Protein AF-A0AAD5Y3J0-F1 (afdb_monomer)

Secondary structure (DSSP, 8-state):
-HHHHHHHHHHHHHHHHHHHHHHHHHHHHHHHHHHHHHHHHHHHHHHHHHHHHHHHS-----S-EEEEETTEEEEEE-SSEETHHHHHHHHHHHPPSS-EEEEEEETTEEEEEEEETTEEEEEEEEGGG-HHHHHHHHHHHHHHHHHHHTTHHHHPPTTTTGGGHHHHHHHHHHHHHS-HHHHHHTTTTTGGGGGG-EEEEGGGTS-TT------EE-S--TTSHHHHHHHHHHHHHHHHHHHHHHHHHHHHHHHHHHHHHHHHHHH-SS-SS---

Radius of gyration: 36.95 Å; Cα contacts (8 Å, |Δi|>4): 280; chains: 1; bounding box: 72×42×153 Å

Organism: NCBI:txid447962

Foldseek 3Di:
DPPVVVVVVVVVVVVVVVVVVVVVVVVVVVVVVVVVVVVVVVVVVVVVVVVVVVVVLQLALQAKKFKAQQLFTQAIAHFWDKPVNVLVSLVSPPDDPDWAWAWADDDQKIWTWTDDPRMIIIGIGGPVNDQLLVVLLSVVLVVVCCVVQNCVNVVAARNNNHVCNVVVVVSSCVSRPDPCPVSCVVSVPCSVCSVVHYYYYCCVSPPPPDDRPMDTDPDDDRPDPVVVVVVVSVVVVVVVVVVVVVVVVVVVVVVVVVVVVVCCVVVPHDDPDDDD

pLDDT: mean 74.55, std 15.49, range [38.59, 95.31]

Nearest PDB structures (foldseek):
  4b93-assembly1_A  TM=8.727E-01  e=5.908E-17  Mus musculus
  4afi-assembly1_B  TM=9.542E-01  e=4.284E-13  Homo sapiens
  2vx8-assembly1_B  TM=9.527E-01  e=2.000E-12  Homo sapiens
  2vx8-assembly5_D  TM=9.572E-01  e=3.837E-12  Homo sapiens
  2vx8-assembly4_C  TM=9.729E-01  e=1.343E-10  Homo sapiens

Sequence (276 aa):
MCSFRKLKDHILKTNLTRLLEKKNICLEKLKVEEENEKLLEKFNKISKSTEHLDSKLQNELKEKLKVARGPVILTEFATNTGNFTTITQHILEKIPEGDSKLTYVYDRHLFHYIQKNGIIYMCMVDDNFGR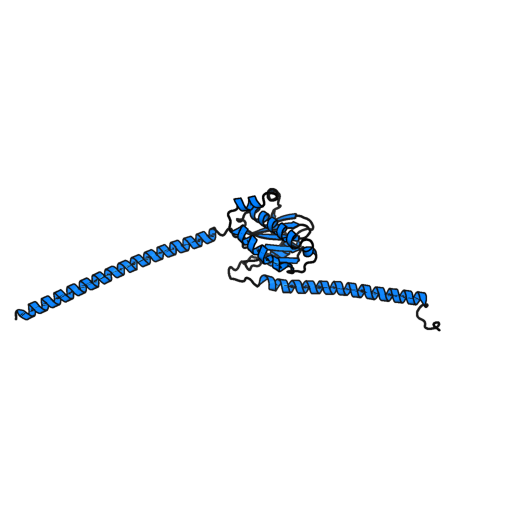RIAFAFLEDIKRRFETSYGDRAQDAIAYGLNEFSKTLSTQMEFFSSNAGADRIRQVQGEIEQVKDVMVQNIEKVLERGERIDILVDKTDTLNQASFAFKKRSTALRRQMWWKNQKIICLSFLAAILVIHLLISAACGFPLWSKCK

InterPro domains:
  IPR001388 Synaptobrevin-like [PR00219] (188-207)
  IPR001388 Synaptobrevin-like [PR00219] (208-227)
  IPR001388 Synaptobrevin-like [PR00219] (244-263)
  IPR001388 Synaptobrevin-like [PS00417] (201-220)
  IPR010908 Longin domain [PF13774] (89-165)
  IPR010908 Longin domain [PS50859] (66-168)
  IPR010908 Longin domain [SM01270] (87-167)
  IPR010908 Longin domain [cd14824] (67-175)
  IPR011012 Longin-like domain superfamily [SSF64356] (67-174)
  IPR042855 v-SNARE, coiled-coil homology domain [PF00957] (183-262)
  IPR042855 v-SNARE, coiled-coil homology domain [PS50892] (183-243)
  IPR051097 Synaptobrevin-like vesicular transport protein [PTHR21136] (67-264)

Solvent-accessible surface area (backbone atoms only — not comparable to full-atom values): 15670 Å² total; per-residue (Å²): 125,73,68,63,55,56,52,52,54,49,53,50,51,56,52,49,52,55,49,53,52,54,49,50,55,52,54,51,50,53,52,52,52,56,51,49,52,55,48,50,53,52,49,52,52,50,51,52,50,49,54,54,48,53,67,72,67,60,60,52,57,54,60,31,42,38,37,24,46,59,74,42,47,27,24,59,38,61,76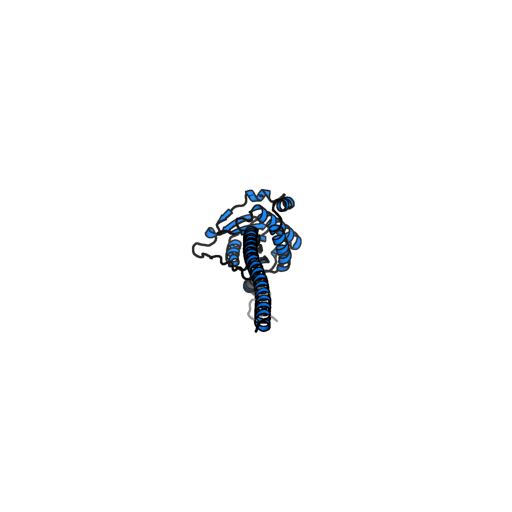,62,52,49,60,59,63,61,58,49,46,59,51,33,67,66,58,69,93,65,72,47,55,41,33,36,40,51,95,67,35,32,38,41,38,43,31,52,94,64,36,34,38,36,39,33,32,48,68,84,61,40,71,66,57,55,52,46,50,45,50,55,50,49,54,53,48,45,74,74,44,50,73,57,62,78,75,52,50,66,51,63,50,44,80,51,27,58,57,49,48,56,51,38,51,54,72,35,71,54,77,68,70,64,60,46,62,79,47,55,90,67,52,77,60,58,79,76,46,49,76,45,59,41,71,78,72,41,62,98,80,66,84,76,78,78,53,74,54,93,65,87,57,94,69,57,73,67,55,63,47,53,58,50,46,54,52,50,52,49,55,51,50,54,53,52,50,51,52,53,53,52,52,51,53,51,49,52,52,51,50,51,50,53,49,28,69,74,65,51,63,99,64,99,80,78,85,133

Mean predicted aligned error: 16.82 Å

Structure (mmCIF, N/CA/C/O backbone):
data_AF-A0AAD5Y3J0-F1
#
_entry.id   AF-A0AAD5Y3J0-F1
#
loop_
_atom_site.group_PDB
_atom_site.id
_atom_site.type_symbol
_atom_site.label_atom_id
_atom_site.label_alt_id
_atom_site.label_comp_id
_atom_site.label_asym_id
_atom_site.label_entity_id
_atom_site.label_seq_id
_atom_site.pdbx_PDB_ins_code
_atom_site.Cartn_x
_atom_site.Cartn_y
_atom_site.Cartn_z
_atom_site.occupancy
_atom_site.B_iso_or_equiv
_atom_site.auth_seq_id
_atom_site.auth_comp_id
_atom_site.auth_asym_id
_atom_site.auth_atom_id
_atom_site.pdbx_PDB_model_num
ATOM 1 N N . MET A 1 1 ? -7.119 -19.230 102.566 1.00 54.97 1 MET A N 1
ATOM 2 C CA . MET A 1 1 ? -7.706 -19.782 101.316 1.00 54.97 1 MET A CA 1
ATOM 3 C C . MET A 1 1 ? -8.430 -18.760 100.415 1.00 54.97 1 MET A C 1
ATOM 5 O O . MET A 1 1 ? -8.485 -19.002 99.217 1.00 54.97 1 MET A O 1
ATOM 9 N N . CYS A 1 2 ? -8.926 -17.606 100.901 1.00 53.50 2 CYS A N 1
ATOM 10 C CA . CYS A 1 2 ? -9.684 -16.638 100.071 1.00 53.50 2 CYS A CA 1
ATOM 11 C C . CYS A 1 2 ? -8.877 -15.794 99.053 1.00 53.50 2 CYS A C 1
ATOM 13 O O . CYS A 1 2 ? -9.449 -15.348 98.061 1.00 53.50 2 CYS A O 1
ATOM 15 N N . SER A 1 3 ? -7.573 -15.570 99.256 1.00 57.84 3 SER A N 1
ATOM 16 C CA . SER A 1 3 ? -6.777 -14.659 98.402 1.00 57.84 3 SER A 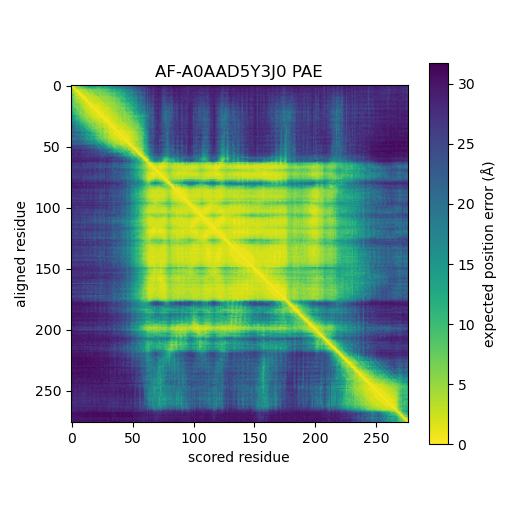CA 1
ATOM 17 C C . SER A 1 3 ? -6.404 -15.264 97.035 1.00 57.84 3 SER A C 1
ATOM 19 O O . SER A 1 3 ? -6.471 -14.601 96.002 1.00 57.84 3 SER A O 1
ATOM 21 N N . PHE A 1 4 ? -6.122 -16.571 96.993 1.00 58.28 4 PHE A N 1
ATOM 22 C CA . PHE A 1 4 ? -5.712 -17.271 95.768 1.00 58.28 4 PHE A CA 1
ATOM 23 C C . PHE A 1 4 ? -6.838 -17.413 94.731 1.00 58.28 4 PHE A C 1
ATOM 25 O O . PHE A 1 4 ? -6.572 -17.366 93.533 1.00 58.28 4 PHE A O 1
ATOM 32 N N . ARG A 1 5 ? -8.100 -17.549 95.169 1.00 58.78 5 ARG A N 1
ATOM 33 C CA . ARG A 1 5 ? -9.264 -17.598 94.262 1.00 58.78 5 ARG A CA 1
ATOM 34 C C . ARG A 1 5 ? -9.476 -16.266 93.546 1.00 58.78 5 ARG A C 1
ATOM 36 O O . ARG A 1 5 ? -9.580 -16.256 92.328 1.00 58.78 5 ARG A O 1
ATOM 43 N N . LYS A 1 6 ? -9.414 -15.145 94.277 1.00 61.00 6 LYS A N 1
ATOM 44 C CA . LYS A 1 6 ? -9.541 -13.801 93.689 1.00 61.00 6 LYS A CA 1
ATOM 45 C C . LYS A 1 6 ? -8.436 -13.499 92.676 1.00 61.00 6 LYS A C 1
ATOM 47 O O . LYS A 1 6 ? -8.722 -12.922 91.632 1.00 61.00 6 LYS A O 1
ATOM 52 N N . LEU A 1 7 ? -7.199 -13.918 92.951 1.00 64.62 7 LEU A N 1
ATOM 53 C CA . LEU A 1 7 ? -6.083 -13.733 92.022 1.00 64.62 7 LEU A CA 1
ATOM 54 C C . LEU A 1 7 ? -6.255 -14.579 90.750 1.00 64.62 7 LEU A C 1
ATOM 56 O O . LEU A 1 7 ? -6.049 -14.080 89.646 1.00 64.62 7 LEU A O 1
ATOM 60 N N . LYS A 1 8 ? -6.693 -15.836 90.894 1.00 64.38 8 LYS A N 1
ATOM 61 C CA . LYS A 1 8 ? -6.948 -16.737 89.762 1.00 64.38 8 LYS A CA 1
ATOM 62 C C . LYS A 1 8 ? -8.090 -16.224 88.882 1.00 64.38 8 LYS A C 1
ATOM 64 O O . LYS A 1 8 ? -7.937 -16.195 87.665 1.00 64.38 8 LYS A O 1
ATOM 69 N N . ASP A 1 9 ? -9.171 -15.735 89.487 1.00 68.31 9 ASP A N 1
ATOM 70 C CA . ASP A 1 9 ? -10.313 -15.156 88.770 1.00 68.31 9 ASP A CA 1
ATOM 71 C C . ASP A 1 9 ? -9.948 -13.843 88.064 1.00 68.31 9 ASP A C 1
ATOM 73 O O . ASP A 1 9 ? -10.399 -13.590 86.947 1.00 68.31 9 ASP A O 1
ATOM 77 N N . HIS A 1 10 ? -9.093 -13.015 88.675 1.00 71.31 10 HIS A N 1
ATOM 78 C CA . HIS A 1 10 ? -8.625 -11.779 88.052 1.00 71.31 10 HIS A CA 1
ATOM 79 C C . HIS A 1 10 ? -7.705 -12.060 86.859 1.00 71.31 10 HIS A C 1
ATOM 81 O O . HIS A 1 10 ? -7.900 -11.477 85.795 1.00 71.31 10 HIS A O 1
ATOM 87 N N . ILE A 1 11 ? -6.746 -12.981 86.997 1.00 70.56 11 ILE A N 1
ATOM 88 C CA . ILE A 1 11 ? -5.848 -13.383 85.901 1.00 70.56 11 ILE A CA 1
ATOM 89 C C . ILE A 1 11 ? -6.649 -14.014 84.756 1.00 70.56 11 ILE A C 1
ATOM 91 O O . ILE A 1 11 ? -6.399 -13.712 83.588 1.00 70.56 11 ILE A O 1
ATOM 95 N N . LEU A 1 12 ? -7.646 -14.845 85.078 1.00 71.62 12 LEU A N 1
ATOM 96 C CA . LEU A 1 12 ? -8.514 -15.466 84.080 1.00 71.62 12 LEU A CA 1
ATOM 97 C C . LEU A 1 12 ? -9.317 -14.411 83.307 1.00 71.62 12 LEU A C 1
ATOM 99 O O . LEU A 1 12 ? -9.361 -14.463 82.079 1.00 71.62 12 LEU A O 1
ATOM 103 N N . LYS A 1 13 ? -9.881 -13.411 84.000 1.00 75.12 13 LYS A N 1
ATOM 104 C CA . LYS A 1 13 ? -10.603 -12.300 83.362 1.00 75.12 13 LYS A CA 1
ATOM 105 C C . LYS A 1 13 ? -9.697 -11.455 82.471 1.00 75.12 13 LYS A C 1
ATOM 107 O O . LYS A 1 13 ? -10.087 -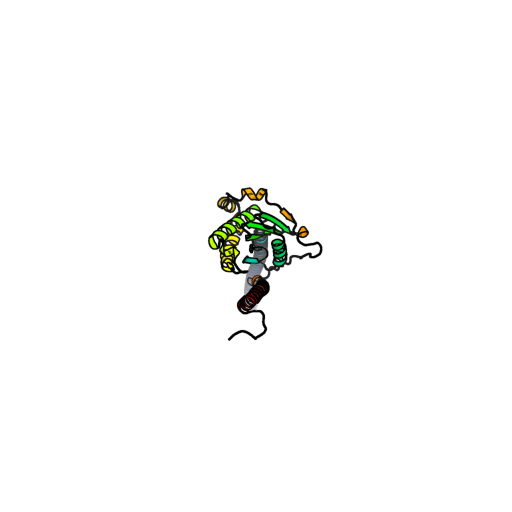11.169 81.346 1.00 75.12 13 LYS A O 1
ATOM 112 N N . THR A 1 14 ? -8.495 -11.102 82.931 1.00 75.69 14 THR A N 1
ATOM 113 C CA . THR A 1 14 ? -7.536 -10.295 82.153 1.00 75.69 14 THR A CA 1
ATOM 114 C C . THR A 1 14 ? -7.024 -11.038 80.913 1.00 75.69 14 THR A C 1
ATOM 116 O O . THR A 1 14 ? -6.853 -10.440 79.851 1.00 75.69 14 THR A O 1
ATOM 119 N N . ASN A 1 15 ? -6.796 -12.349 81.015 1.00 73.56 15 ASN A N 1
ATOM 120 C CA . ASN A 1 15 ? -6.393 -13.157 79.864 1.00 73.56 15 ASN A CA 1
ATOM 121 C C . ASN A 1 15 ? -7.543 -13.352 78.868 1.00 73.56 15 ASN A C 1
ATOM 123 O O . ASN A 1 15 ? -7.310 -13.319 77.661 1.00 73.56 15 ASN A O 1
ATOM 127 N N . LEU A 1 16 ? -8.781 -13.498 79.354 1.00 82.00 16 LEU A N 1
ATOM 128 C CA . LEU A 1 16 ? -9.964 -13.629 78.504 1.00 82.00 16 LEU A CA 1
ATOM 129 C C . LEU A 1 16 ? -10.268 -12.336 77.735 1.00 82.00 16 LEU A C 1
ATOM 131 O O . LEU A 1 16 ? -10.541 -12.405 76.539 1.00 82.00 16 LEU A O 1
ATOM 135 N N . THR A 1 17 ? -10.160 -11.160 78.366 1.00 77.31 17 THR A N 1
ATOM 136 C CA . THR A 1 17 ? -10.325 -9.877 77.657 1.00 77.31 17 THR A CA 1
ATOM 137 C C . THR A 1 17 ? -9.252 -9.672 76.593 1.00 77.31 17 THR A C 1
ATOM 139 O O . THR A 1 17 ? -9.591 -9.331 75.464 1.00 77.31 17 THR A O 1
ATOM 142 N N . ARG A 1 18 ? -7.982 -9.987 76.888 1.00 78.19 18 ARG A N 1
ATOM 143 C CA . ARG A 1 18 ? -6.902 -9.938 75.882 1.00 78.19 18 ARG A CA 1
ATOM 144 C C . ARG A 1 18 ? -7.123 -10.907 74.715 1.00 78.19 18 ARG A C 1
ATOM 146 O O . ARG A 1 18 ? -6.766 -10.595 73.582 1.00 78.19 18 ARG A O 1
ATOM 153 N N . LEU A 1 19 ? -7.691 -12.085 74.975 1.00 78.81 19 LEU A N 1
ATOM 154 C CA . LEU A 1 19 ? -8.042 -13.056 73.933 1.00 78.81 19 LEU A CA 1
ATOM 155 C C . LEU A 1 19 ? -9.191 -12.560 73.049 1.00 78.81 19 LEU A C 1
ATOM 157 O O . LEU A 1 19 ? -9.122 -12.707 71.830 1.00 78.81 19 LEU A O 1
ATOM 161 N N . LEU A 1 20 ? -10.218 -11.949 73.642 1.00 79.31 20 LEU A N 1
ATOM 162 C CA . LEU A 1 20 ? -11.342 -11.366 72.904 1.00 79.31 20 LEU A CA 1
ATOM 163 C C . LEU A 1 20 ? -10.901 -10.182 72.036 1.00 79.31 20 LEU A C 1
ATOM 165 O O . LEU A 1 20 ? -11.318 -10.082 70.886 1.00 79.31 20 LEU A O 1
ATOM 169 N N . GLU A 1 21 ? -10.001 -9.342 72.541 1.00 85.31 21 GLU A N 1
ATOM 170 C CA . GLU A 1 21 ? -9.449 -8.206 71.799 1.00 85.31 21 GLU A CA 1
ATOM 171 C C . GLU A 1 21 ? -8.605 -8.666 70.600 1.00 85.31 21 GLU A C 1
ATOM 173 O O . GLU A 1 21 ? -8.823 -8.219 69.473 1.00 85.31 21 GLU A O 1
ATOM 178 N N . LYS A 1 22 ? -7.728 -9.664 70.794 1.00 81.12 22 LYS A N 1
ATOM 179 C CA . LYS A 1 22 ? -6.983 -10.294 69.689 1.00 81.12 22 LYS A CA 1
ATOM 180 C C . LYS A 1 22 ? -7.903 -10.952 68.660 1.00 81.12 22 LYS A C 1
ATOM 182 O O . LYS A 1 22 ? -7.632 -10.860 67.464 1.00 81.12 22 LYS A O 1
ATOM 187 N N . LYS A 1 23 ? -8.984 -11.604 69.105 1.00 81.88 23 LYS A N 1
ATOM 188 C CA . LYS A 1 23 ? -9.982 -12.208 68.210 1.00 81.88 23 LYS A CA 1
ATOM 189 C C . LYS A 1 23 ? -10.697 -11.142 67.376 1.00 81.88 23 LYS A C 1
ATOM 191 O O . LYS A 1 23 ? -10.859 -11.349 66.179 1.00 81.88 23 LYS A O 1
ATOM 196 N N . ASN A 1 24 ? -11.073 -10.013 67.975 1.00 79.00 24 ASN A N 1
ATOM 197 C CA . ASN A 1 24 ? -11.731 -8.915 67.264 1.00 79.00 24 ASN A CA 1
ATOM 198 C C . ASN A 1 24 ? -10.816 -8.278 66.211 1.00 79.00 24 ASN A C 1
ATOM 200 O O . ASN A 1 24 ? -11.242 -8.124 65.073 1.00 79.00 24 ASN A O 1
ATOM 204 N N . ILE A 1 25 ? -9.545 -8.021 66.542 1.00 85.44 25 ILE A N 1
ATOM 205 C CA . ILE A 1 25 ? -8.553 -7.508 65.578 1.00 85.44 25 ILE A CA 1
ATOM 206 C C . ILE A 1 25 ? -8.350 -8.496 64.418 1.00 85.44 25 ILE A C 1
ATOM 208 O O . ILE A 1 25 ? -8.239 -8.095 63.262 1.00 85.44 25 ILE A O 1
ATOM 212 N N . CYS A 1 26 ? -8.313 -9.800 64.711 1.00 72.88 26 CYS A N 1
ATOM 213 C CA . CYS A 1 26 ? -8.173 -10.833 63.684 1.00 72.88 26 CYS A CA 1
ATOM 214 C C . CYS A 1 26 ? -9.407 -10.897 62.765 1.00 72.88 26 CYS A C 1
ATOM 216 O O . CYS A 1 26 ? -9.268 -10.993 61.549 1.00 72.88 26 CYS A O 1
ATOM 218 N N . LEU A 1 27 ? -10.613 -10.774 63.331 1.00 79.81 27 LEU A N 1
ATOM 219 C CA . LEU A 1 27 ? -11.864 -10.721 62.567 1.00 79.81 27 LEU A CA 1
ATOM 220 C C . LEU A 1 27 ? -11.957 -9.478 61.677 1.00 79.81 27 LEU A C 1
ATOM 222 O O . LEU A 1 27 ? -12.472 -9.562 60.566 1.00 79.81 27 LEU A O 1
ATOM 226 N N . GLU A 1 28 ? -11.468 -8.335 62.150 1.00 84.94 28 GLU A N 1
ATOM 227 C CA . GLU A 1 28 ? -11.452 -7.096 61.373 1.00 84.94 28 GLU A CA 1
ATOM 228 C C . GLU A 1 28 ? -10.469 -7.188 60.197 1.00 84.94 28 GLU A C 1
ATOM 230 O O . GLU A 1 28 ? -10.822 -6.833 59.076 1.00 84.94 28 GLU A O 1
ATOM 235 N N . LYS A 1 29 ? -9.285 -7.782 60.410 1.00 79.44 29 LYS A N 1
ATOM 236 C CA . LYS A 1 29 ? -8.326 -8.065 59.329 1.00 79.44 29 LYS A CA 1
ATOM 237 C C . LYS A 1 29 ? -8.883 -9.017 58.270 1.00 79.44 29 LYS A C 1
ATOM 239 O O . LYS A 1 29 ? -8.738 -8.731 57.088 1.00 79.44 29 LYS A O 1
ATOM 244 N N . LEU A 1 30 ? -9.563 -10.090 58.683 1.00 78.50 30 LEU A N 1
ATOM 245 C CA . LEU A 1 30 ? -10.191 -11.036 57.752 1.00 78.50 30 LEU A CA 1
ATOM 246 C C . LEU A 1 30 ? -11.281 -10.370 56.898 1.00 78.50 30 LEU A C 1
ATOM 248 O O . LEU A 1 30 ? -11.372 -10.644 55.706 1.00 78.50 30 LEU A O 1
ATOM 252 N N . LYS A 1 31 ? -12.074 -9.455 57.476 1.00 82.25 31 LYS A N 1
ATOM 253 C CA . LYS A 1 31 ? -13.065 -8.676 56.712 1.00 82.25 31 LYS A CA 1
ATOM 254 C C . LYS A 1 31 ? -12.414 -7.772 55.665 1.00 82.25 31 LYS A C 1
ATOM 256 O O . LYS A 1 31 ? -12.914 -7.694 54.549 1.00 82.25 31 LYS A O 1
ATOM 261 N N . VAL A 1 32 ? -11.306 -7.116 56.015 1.00 82.44 32 VAL A N 1
ATOM 262 C CA . VAL A 1 32 ? -10.555 -6.255 55.086 1.00 82.44 32 VAL A CA 1
ATOM 263 C C . VAL A 1 32 ? -9.915 -7.074 53.961 1.00 82.44 32 VAL A C 1
ATOM 265 O O . VAL A 1 32 ? -9.924 -6.640 52.812 1.00 82.44 32 VAL A O 1
ATOM 268 N N . GLU A 1 33 ? -9.391 -8.266 54.254 1.00 80.75 33 GLU A N 1
ATOM 269 C CA . GLU A 1 33 ? -8.869 -9.180 53.227 1.00 80.75 33 GLU A CA 1
ATOM 270 C C . GLU A 1 33 ? -9.974 -9.643 52.264 1.00 80.75 33 GLU A C 1
ATOM 272 O O . GLU A 1 33 ? -9.778 -9.584 51.050 1.00 80.75 33 GLU A O 1
ATOM 277 N N . GLU A 1 34 ? -11.161 -9.991 52.774 1.00 86.12 34 GLU A N 1
ATOM 278 C CA . GLU A 1 34 ? -12.305 -10.397 51.944 1.00 86.12 34 GLU A CA 1
ATOM 279 C C . GLU A 1 34 ? -12.842 -9.244 51.067 1.00 86.12 34 GLU A C 1
ATOM 281 O O . GLU A 1 34 ? -13.220 -9.448 49.909 1.00 86.12 34 GLU A O 1
ATOM 286 N N . GLU A 1 35 ? -12.871 -8.010 51.586 1.00 86.38 35 GLU A N 1
ATOM 287 C CA . GLU A 1 35 ? -13.234 -6.824 50.797 1.00 86.38 35 GLU A CA 1
ATOM 288 C C . GLU A 1 35 ? -12.194 -6.502 49.717 1.00 86.38 35 GLU A C 1
ATOM 290 O O . GLU A 1 35 ? -12.569 -6.176 48.585 1.00 86.38 35 GLU A O 1
ATOM 295 N N . ASN A 1 36 ? -10.903 -6.640 50.030 1.00 76.12 36 ASN A N 1
ATOM 296 C CA . ASN A 1 36 ? -9.823 -6.433 49.067 1.00 76.12 36 ASN A CA 1
ATOM 297 C C . ASN A 1 36 ? -9.861 -7.461 47.931 1.00 76.12 36 ASN A C 1
ATOM 299 O O . ASN A 1 36 ? -9.651 -7.088 46.777 1.00 76.12 36 ASN A O 1
ATOM 303 N N . GLU A 1 37 ? -10.186 -8.724 48.219 1.00 84.56 37 GLU A N 1
ATOM 304 C CA . GLU A 1 37 ? -10.309 -9.772 47.198 1.00 84.56 37 GLU A CA 1
ATOM 305 C C . GLU A 1 37 ? -11.474 -9.479 46.231 1.00 84.56 37 GLU A C 1
ATOM 307 O O . GLU A 1 37 ? -11.305 -9.526 45.008 1.00 84.56 37 GLU A O 1
ATOM 312 N N . LYS A 1 38 ? -12.625 -9.028 46.756 1.00 86.31 38 LYS A N 1
ATOM 313 C CA . LYS A 1 38 ? -13.781 -8.581 45.947 1.00 86.31 38 LYS A CA 1
ATOM 314 C C . LYS A 1 38 ? -13.472 -7.338 45.104 1.00 86.31 38 LYS A C 1
ATOM 316 O O . LYS A 1 38 ? -13.978 -7.202 43.985 1.00 86.31 38 LYS A O 1
ATOM 321 N N . LEU A 1 39 ? -12.668 -6.412 45.628 1.00 82.25 39 LEU A N 1
ATOM 322 C CA . LEU A 1 39 ? -12.191 -5.232 44.897 1.00 82.25 39 LEU A CA 1
ATOM 323 C C . LEU A 1 39 ? -11.233 -5.616 43.765 1.00 82.25 39 LEU A C 1
ATOM 325 O O . LEU A 1 39 ? -11.383 -5.104 42.655 1.00 82.25 39 LEU A O 1
ATOM 329 N N . LEU A 1 40 ? -10.314 -6.551 44.012 1.00 76.81 40 LEU A N 1
ATOM 330 C CA . LEU A 1 40 ? -9.403 -7.101 43.005 1.00 76.81 40 LEU A CA 1
ATOM 331 C C . LEU A 1 40 ? -10.159 -7.815 41.883 1.00 76.81 40 LEU A C 1
ATOM 333 O O . LEU A 1 40 ? -9.843 -7.626 40.709 1.00 76.81 40 LEU A O 1
ATOM 337 N N . GLU A 1 41 ? -11.197 -8.582 42.214 1.00 84.44 41 GLU A N 1
ATOM 338 C CA . GLU A 1 41 ? -12.021 -9.259 41.213 1.00 84.44 41 GLU A CA 1
ATOM 339 C C . GLU A 1 41 ? -12.801 -8.256 40.345 1.00 84.44 41 GLU A C 1
ATOM 341 O O . GLU A 1 41 ? -12.826 -8.376 39.116 1.00 84.44 41 GLU A O 1
ATOM 346 N N . LYS A 1 42 ? -13.364 -7.199 40.953 1.00 84.31 42 LYS A N 1
ATOM 347 C CA . LYS A 1 42 ? -13.985 -6.084 40.214 1.00 84.31 42 LYS A CA 1
ATOM 348 C C . LYS A 1 42 ? -12.977 -5.346 39.335 1.00 84.31 42 LYS A C 1
ATOM 350 O O . LYS A 1 42 ? -13.292 -5.075 38.178 1.00 84.31 42 LYS A O 1
ATOM 355 N N . PHE A 1 43 ? -11.783 -5.051 39.846 1.00 77.06 43 PHE A N 1
ATOM 356 C CA . PHE A 1 43 ? -10.723 -4.381 39.092 1.00 77.06 43 PHE A CA 1
ATOM 357 C C . PHE A 1 43 ? -10.264 -5.227 37.900 1.00 77.06 43 PHE A C 1
ATOM 359 O O . PHE A 1 43 ? -10.212 -4.722 36.785 1.00 77.06 43 PHE A O 1
ATOM 366 N N . ASN A 1 44 ? -10.048 -6.532 38.092 1.00 67.88 44 ASN A N 1
ATOM 367 C CA . ASN A 1 44 ? -9.701 -7.461 37.014 1.00 67.88 44 ASN A CA 1
ATOM 368 C C . ASN A 1 44 ? -10.817 -7.591 35.971 1.00 67.88 44 ASN A C 1
ATOM 370 O O . ASN A 1 44 ? -10.542 -7.706 34.777 1.00 67.88 44 ASN A O 1
ATOM 374 N N . LYS A 1 45 ? -12.086 -7.547 36.391 1.00 76.12 45 LYS A N 1
ATOM 375 C CA . LYS A 1 45 ? -13.232 -7.569 35.474 1.00 76.12 45 LYS A CA 1
ATOM 376 C C . LYS A 1 45 ? -13.339 -6.276 34.662 1.00 76.12 45 LYS A C 1
ATOM 378 O O . LYS A 1 45 ? -13.622 -6.344 33.470 1.00 76.12 45 LYS A O 1
ATOM 383 N N . ILE A 1 46 ? -13.067 -5.122 35.279 1.00 72.06 46 ILE A N 1
ATOM 384 C CA . ILE A 1 46 ? -12.991 -3.820 34.598 1.00 72.06 46 ILE A CA 1
ATOM 385 C C . ILE A 1 46 ? -11.801 -3.797 33.633 1.00 72.06 46 ILE A C 1
ATOM 387 O O . ILE A 1 46 ? -11.999 -3.455 32.475 1.00 72.06 46 ILE A O 1
ATOM 391 N N . SER A 1 47 ? -10.623 -4.251 34.071 1.00 65.06 47 SER A N 1
ATOM 392 C CA . SER A 1 47 ? -9.401 -4.362 33.263 1.00 65.06 47 SER A CA 1
ATOM 393 C C . SER A 1 47 ? -9.602 -5.255 32.030 1.00 65.06 47 SER A C 1
ATOM 395 O O . SER A 1 47 ? -9.297 -4.838 30.913 1.00 65.06 47 SER A O 1
ATOM 397 N N . LYS A 1 48 ? -10.236 -6.426 32.189 1.00 60.00 48 LYS A N 1
ATOM 398 C CA . LYS A 1 48 ? -10.625 -7.287 31.057 1.00 60.00 48 LYS A CA 1
ATOM 399 C C . LYS A 1 48 ? -11.654 -6.634 30.132 1.00 60.00 48 LYS A C 1
ATOM 401 O O . LYS A 1 48 ? -11.602 -6.837 28.923 1.00 60.00 48 LYS A O 1
ATOM 406 N N . SER A 1 49 ? -12.596 -5.861 30.674 1.00 55.50 49 SER A N 1
ATOM 407 C CA . SER A 1 49 ? -13.567 -5.114 29.863 1.00 55.50 49 SER A CA 1
ATOM 408 C C . SER A 1 49 ? -12.911 -3.972 29.083 1.00 55.50 49 SER A C 1
ATOM 410 O O . SER A 1 49 ? -13.313 -3.726 27.948 1.00 55.50 49 SER A O 1
ATOM 412 N N . THR A 1 50 ? -11.903 -3.299 29.650 1.00 52.91 50 THR A N 1
ATOM 413 C CA . THR A 1 50 ? -11.120 -2.262 28.961 1.00 52.91 50 THR A CA 1
ATOM 414 C C . THR A 1 50 ? -10.224 -2.856 27.876 1.00 52.91 50 THR A C 1
ATOM 416 O O . THR A 1 50 ? -10.255 -2.353 26.762 1.00 52.91 50 THR A O 1
ATOM 419 N N . GLU A 1 51 ? -9.563 -3.997 28.116 1.00 53.12 51 GLU A N 1
ATOM 420 C CA . GLU A 1 51 ? -8.817 -4.719 27.066 1.00 53.12 51 GLU A CA 1
ATOM 421 C C . GLU A 1 51 ? -9.737 -5.196 25.926 1.00 53.12 51 GLU A C 1
ATOM 423 O O . GLU A 1 51 ? -9.377 -5.147 24.747 1.00 53.12 51 GLU A O 1
ATOM 428 N N . HIS A 1 52 ? -10.961 -5.633 26.250 1.00 41.34 52 HIS A N 1
ATOM 429 C CA . HIS A 1 52 ? -11.940 -6.039 25.241 1.00 41.34 52 HIS A CA 1
ATOM 430 C C . HIS A 1 52 ? -12.502 -4.844 24.451 1.00 41.34 52 HIS A C 1
ATOM 432 O O . HIS A 1 52 ? -12.766 -4.980 23.253 1.00 41.34 52 HIS A O 1
ATOM 438 N N . LEU A 1 53 ? -12.655 -3.671 25.079 1.00 46.75 53 LEU A N 1
ATOM 439 C CA . LEU A 1 53 ? -13.034 -2.439 24.380 1.00 46.75 53 LEU A CA 1
ATOM 440 C C . LEU A 1 53 ? -11.905 -1.921 23.484 1.00 46.75 53 LEU A C 1
ATOM 442 O O . LEU A 1 53 ? -12.189 -1.546 22.349 1.00 46.75 53 LEU A O 1
ATOM 446 N N . ASP A 1 54 ? -10.650 -1.995 23.930 1.00 43.34 54 ASP A N 1
ATOM 447 C CA . ASP A 1 54 ? -9.486 -1.644 23.111 1.00 43.34 54 ASP A CA 1
ATOM 448 C C . ASP A 1 54 ? -9.386 -2.554 21.878 1.00 43.34 54 ASP A C 1
ATOM 450 O O . ASP A 1 54 ? -9.142 -2.073 20.776 1.00 43.34 54 ASP A O 1
ATOM 454 N N . SER A 1 55 ? -9.716 -3.848 22.002 1.00 39.91 55 SER A N 1
ATOM 455 C CA . SER A 1 55 ? -9.758 -4.768 20.851 1.00 39.91 55 SER A CA 1
ATOM 456 C C . SER A 1 55 ? -10.861 -4.458 19.823 1.00 39.91 55 SER A C 1
ATOM 458 O O . SER A 1 55 ? -10.725 -4.810 18.654 1.00 39.91 55 SER A O 1
ATOM 460 N N . LYS A 1 56 ? -11.949 -3.790 20.239 1.00 38.59 56 LYS A N 1
ATOM 461 C CA . LYS A 1 56 ? -13.054 -3.353 19.362 1.00 38.59 56 LYS A CA 1
ATOM 462 C C . LYS A 1 56 ? -12.876 -1.931 18.827 1.00 38.59 56 LYS A C 1
ATOM 464 O O . LYS A 1 56 ? -13.540 -1.574 17.857 1.00 38.59 56 LYS A O 1
ATOM 469 N N . LEU A 1 57 ? -12.006 -1.131 19.446 1.00 43.09 57 LEU A N 1
ATOM 470 C CA . LEU A 1 57 ? -11.678 0.234 19.030 1.00 43.09 57 LEU A CA 1
ATOM 471 C C . LEU A 1 57 ? -10.437 0.295 18.123 1.00 43.09 57 LEU A C 1
ATOM 473 O O . LEU A 1 57 ? -10.029 1.377 17.713 1.00 43.09 57 LEU A O 1
ATOM 477 N N . GLN A 1 58 ? -9.852 -0.846 17.759 1.00 42.59 58 GLN A N 1
ATOM 478 C CA . GLN A 1 58 ? -8.821 -0.919 16.729 1.00 42.59 58 GLN A CA 1
ATOM 479 C C . GLN A 1 58 ? -9.458 -1.031 15.338 1.00 42.59 58 GLN A C 1
ATOM 481 O O . GLN A 1 58 ? -9.361 -2.048 14.663 1.00 42.59 58 GLN A O 1
ATOM 486 N N . ASN A 1 59 ? -10.085 0.061 14.881 1.00 46.28 59 ASN A N 1
ATOM 487 C CA . ASN A 1 59 ? -10.232 0.348 13.445 1.00 46.28 59 ASN A CA 1
ATOM 488 C C . ASN A 1 59 ? -8.851 0.718 12.888 1.00 46.28 59 ASN A C 1
ATOM 490 O O . ASN A 1 59 ? -8.601 1.856 12.482 1.00 46.28 59 ASN A O 1
ATOM 494 N N . GLU A 1 60 ? -7.908 -0.206 12.995 1.00 50.09 60 GLU A N 1
ATOM 495 C CA . GLU A 1 60 ? -6.512 0.082 12.756 1.00 50.09 60 GLU A CA 1
ATOM 496 C C . GLU A 1 60 ? -6.164 -0.139 11.294 1.00 50.09 60 GLU A C 1
ATOM 498 O O . GLU A 1 60 ? -6.286 -1.224 10.737 1.00 50.09 60 GLU A O 1
ATOM 503 N N . LEU A 1 61 ? -5.635 0.913 10.685 1.00 53.19 61 LEU A N 1
ATOM 504 C CA . LEU A 1 61 ? -4.917 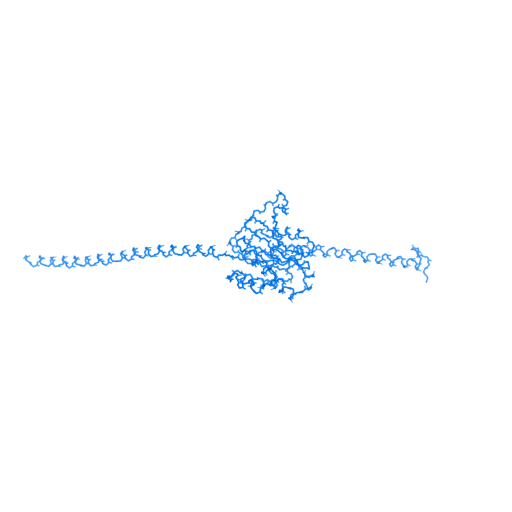0.879 9.420 1.00 53.19 61 LEU A CA 1
ATOM 505 C C . LEU A 1 61 ? -3.548 0.202 9.677 1.00 53.19 61 LEU A C 1
ATOM 507 O O . LEU A 1 61 ? -2.510 0.805 9.452 1.00 53.19 61 LEU A O 1
ATOM 511 N N . LYS A 1 62 ? -3.503 -1.019 10.231 1.00 54.97 62 LYS A N 1
ATOM 512 C CA . LYS A 1 62 ? -2.255 -1.671 10.698 1.00 54.97 62 LYS A CA 1
ATOM 513 C C . LYS A 1 62 ? -1.714 -2.753 9.769 1.00 54.97 62 LYS A C 1
ATOM 515 O O . LYS A 1 62 ? -0.987 -3.649 10.205 1.00 54.97 62 LYS A O 1
ATOM 520 N N . GLU A 1 63 ? -2.039 -2.708 8.483 1.00 65.56 63 GLU A N 1
ATOM 521 C CA . GLU A 1 63 ? -1.940 -3.950 7.708 1.00 65.56 63 GLU A CA 1
ATOM 522 C C . GLU A 1 63 ? -1.019 -3.950 6.504 1.00 65.56 63 GLU A C 1
ATOM 524 O O . GLU A 1 63 ? -0.860 -5.006 5.907 1.00 65.56 63 GLU A O 1
ATOM 529 N N . LYS A 1 64 ? -0.286 -2.854 6.265 1.00 74.12 64 LYS A N 1
ATOM 530 C CA . LYS A 1 64 ? 0.826 -2.673 5.300 1.00 74.12 64 LYS A CA 1
ATOM 531 C C . LYS A 1 64 ? 0.484 -1.646 4.231 1.00 74.12 64 LYS A C 1
ATOM 533 O O . LYS A 1 64 ? -0.559 -1.706 3.586 1.00 74.12 64 LYS A O 1
ATOM 538 N N . LEU A 1 65 ? 1.435 -0.750 3.992 1.00 82.94 65 LEU A N 1
ATOM 539 C CA . LEU A 1 65 ? 1.433 0.179 2.871 1.00 82.94 65 LEU A CA 1
ATOM 540 C C . LEU A 1 65 ? 2.684 -0.044 2.027 1.00 82.94 65 LEU A C 1
ATOM 542 O O . LEU A 1 65 ? 3.788 -0.197 2.554 1.00 82.94 65 LEU A O 1
ATOM 546 N N . LYS A 1 66 ? 2.507 -0.039 0.709 1.00 87.88 66 LYS A N 1
ATOM 547 C CA . LYS A 1 66 ? 3.577 -0.231 -0.265 1.00 87.88 66 LYS A CA 1
ATOM 548 C C . LYS A 1 66 ? 3.448 0.780 -1.391 1.00 87.88 66 LYS A C 1
ATOM 550 O O . LYS A 1 66 ? 2.348 1.061 -1.863 1.00 87.88 66 LYS A O 1
ATOM 555 N N . VAL A 1 67 ? 4.595 1.277 -1.838 1.00 90.75 67 VAL A N 1
ATOM 556 C CA . VAL A 1 67 ? 4.724 2.009 -3.098 1.00 90.75 67 VAL A CA 1
ATOM 557 C C . VAL A 1 67 ? 5.603 1.177 -4.020 1.00 90.75 67 VAL A C 1
ATOM 559 O O . VAL A 1 67 ? 6.705 0.775 -3.634 1.00 90.75 67 VAL A O 1
ATOM 562 N N . ALA A 1 68 ? 5.114 0.882 -5.217 1.00 90.81 68 ALA A N 1
ATOM 563 C CA . ALA A 1 68 ? 5.747 -0.022 -6.168 1.00 90.81 68 ALA A CA 1
ATOM 564 C C . ALA A 1 68 ? 5.718 0.537 -7.596 1.00 90.81 68 ALA A C 1
ATOM 566 O O . ALA A 1 68 ? 4.943 1.432 -7.906 1.00 90.81 68 ALA A O 1
ATOM 567 N N . ARG A 1 69 ? 6.562 -0.008 -8.472 1.00 90.56 69 ARG A N 1
ATOM 568 C CA . ARG A 1 69 ? 6.544 0.205 -9.922 1.00 90.56 69 ARG A CA 1
ATOM 569 C C . ARG A 1 69 ? 6.452 -1.162 -10.591 1.00 90.56 69 ARG A C 1
ATOM 571 O O . ARG A 1 69 ? 7.417 -1.932 -10.561 1.00 90.56 69 ARG A O 1
ATOM 578 N N . GLY A 1 70 ? 5.278 -1.492 -11.128 1.00 86.50 70 GLY A N 1
ATOM 579 C CA . GLY A 1 70 ? 4.945 -2.874 -11.492 1.00 86.50 70 GLY A CA 1
ATOM 580 C C . GLY A 1 70 ? 5.210 -3.829 -10.310 1.00 86.50 70 GLY A C 1
ATOM 581 O O . GLY A 1 70 ? 4.792 -3.526 -9.191 1.00 86.50 70 GLY A O 1
ATOM 582 N N . PRO A 1 71 ? 5.976 -4.923 -10.489 1.00 84.25 71 PRO A N 1
ATOM 583 C CA . PRO A 1 71 ? 6.297 -5.854 -9.401 1.00 84.25 71 PRO A CA 1
ATOM 584 C C . PRO A 1 71 ? 7.381 -5.337 -8.431 1.00 84.25 71 PRO A C 1
ATOM 586 O O . PRO A 1 71 ? 7.656 -5.954 -7.398 1.00 84.25 71 PRO A O 1
ATOM 589 N N . VAL A 1 72 ? 8.047 -4.218 -8.743 1.00 85.12 72 VAL A N 1
ATOM 590 C CA . VAL A 1 72 ? 9.195 -3.723 -7.970 1.00 85.12 72 VAL A CA 1
ATOM 591 C C . VAL A 1 72 ? 8.732 -2.810 -6.840 1.00 85.12 72 VAL A C 1
ATOM 593 O O . VAL A 1 72 ? 8.315 -1.682 -7.076 1.00 85.12 72 VAL A O 1
ATOM 596 N N . ILE A 1 73 ? 8.877 -3.255 -5.593 1.00 87.81 73 ILE A N 1
ATOM 597 C CA . ILE A 1 73 ? 8.593 -2.426 -4.411 1.00 87.81 73 ILE A CA 1
ATOM 598 C C . ILE A 1 73 ? 9.690 -1.361 -4.245 1.00 87.81 73 ILE A C 1
ATOM 600 O O . ILE A 1 73 ? 10.873 -1.688 -4.129 1.00 87.81 73 ILE A O 1
ATOM 604 N N . LEU A 1 74 ? 9.296 -0.087 -4.211 1.00 89.06 74 LEU A N 1
ATOM 605 C CA . LEU A 1 74 ? 10.180 1.071 -4.026 1.00 89.06 74 LEU A CA 1
ATOM 606 C C . LEU A 1 74 ? 10.354 1.430 -2.546 1.00 89.06 74 LEU A C 1
ATOM 608 O O . LEU A 1 74 ? 11.452 1.795 -2.124 1.00 89.06 74 LEU A O 1
ATOM 612 N N . THR A 1 75 ? 9.280 1.311 -1.763 1.00 88.69 75 THR A N 1
ATOM 613 C CA . THR A 1 75 ? 9.268 1.480 -0.303 1.00 88.69 75 THR A CA 1
ATOM 614 C C . THR A 1 75 ? 8.064 0.753 0.297 1.00 88.69 75 THR A C 1
ATOM 616 O O . THR A 1 75 ? 7.028 0.603 -0.356 1.00 88.69 75 THR A O 1
ATOM 619 N N . GLU A 1 76 ? 8.199 0.290 1.537 1.00 86.50 76 GLU A N 1
ATOM 620 C CA . GLU A 1 76 ? 7.103 -0.310 2.288 1.00 86.50 76 GLU A CA 1
ATOM 621 C C . GLU A 1 76 ? 7.143 0.093 3.761 1.00 86.50 76 GLU A C 1
ATOM 623 O O . GLU A 1 76 ? 8.201 0.392 4.319 1.00 86.50 76 GLU A O 1
ATOM 628 N N . PHE A 1 77 ? 5.973 0.071 4.387 1.00 84.50 77 PHE A N 1
ATOM 629 C CA . PHE A 1 77 ? 5.814 0.154 5.828 1.00 84.50 77 PHE A CA 1
ATOM 630 C C . PHE A 1 77 ? 4.826 -0.921 6.283 1.00 84.50 77 PHE A C 1
ATOM 632 O O . PHE A 1 77 ? 3.761 -1.093 5.687 1.00 84.50 77 PHE A O 1
ATOM 639 N N . ALA A 1 78 ? 5.203 -1.672 7.314 1.00 77.19 78 ALA A N 1
ATOM 640 C CA . ALA A 1 78 ? 4.469 -2.826 7.807 1.00 77.19 78 ALA A CA 1
ATOM 641 C C . ALA A 1 78 ? 4.624 -2.927 9.326 1.00 77.19 78 ALA A C 1
ATOM 643 O O . ALA A 1 78 ? 5.747 -2.941 9.825 1.00 77.19 78 ALA A O 1
ATOM 644 N N . THR A 1 79 ? 3.508 -3.038 10.038 1.00 66.44 79 THR A N 1
ATOM 645 C CA . THR A 1 79 ? 3.471 -3.250 11.493 1.00 66.44 79 THR A CA 1
ATOM 646 C C . THR A 1 79 ? 3.352 -4.728 11.865 1.00 66.44 79 THR A C 1
ATOM 648 O O . THR A 1 79 ? 3.885 -5.125 12.893 1.00 66.44 79 THR A O 1
ATOM 651 N N . ASN A 1 80 ? 2.743 -5.555 11.004 1.00 61.31 80 ASN A N 1
ATOM 652 C CA . ASN A 1 80 ? 2.545 -6.988 11.244 1.00 61.31 80 ASN A CA 1
ATOM 653 C C . ASN A 1 80 ? 3.300 -7.872 10.239 1.00 61.31 80 ASN A C 1
ATOM 655 O O . ASN A 1 80 ? 3.292 -7.645 9.020 1.00 61.31 80 ASN A O 1
ATOM 659 N N . THR A 1 81 ? 3.904 -8.946 10.739 1.00 55.22 81 THR A N 1
ATOM 660 C CA . THR A 1 81 ? 4.462 -10.040 9.937 1.00 55.22 81 THR A CA 1
ATOM 661 C C . THR A 1 81 ? 3.364 -11.034 9.554 1.00 55.22 81 THR A C 1
ATOM 663 O O . THR A 1 81 ? 2.565 -11.456 10.377 1.00 55.22 81 THR A O 1
ATOM 666 N N . GLY A 1 82 ? 3.294 -11.387 8.269 1.00 61.38 82 GLY A N 1
ATOM 667 C CA . GLY A 1 82 ? 2.296 -12.319 7.733 1.00 61.38 82 GLY A CA 1
ATOM 668 C C . GLY A 1 82 ? 2.495 -12.542 6.234 1.00 61.38 82 GLY A C 1
ATOM 669 O O . GLY A 1 82 ? 3.150 -11.722 5.577 1.00 61.38 82 GLY A O 1
ATOM 670 N N . ASN A 1 83 ? 1.915 -13.614 5.682 1.00 65.06 83 ASN A N 1
ATOM 671 C CA . ASN A 1 83 ? 2.121 -14.062 4.289 1.00 65.06 83 ASN A CA 1
ATOM 672 C C . ASN A 1 83 ? 1.469 -13.158 3.209 1.00 65.06 83 ASN A C 1
ATOM 674 O O . ASN A 1 83 ? 1.428 -13.477 2.023 1.00 65.06 83 ASN A O 1
ATOM 678 N N . PHE A 1 84 ? 1.007 -11.966 3.587 1.00 72.38 84 PHE A N 1
ATOM 679 C CA . PHE A 1 84 ? 0.451 -10.965 2.670 1.00 72.38 84 PHE A CA 1
ATOM 680 C C . PHE A 1 84 ? 1.428 -10.487 1.599 1.00 72.38 84 PHE A C 1
ATOM 682 O O . PHE A 1 84 ? 1.024 -9.916 0.587 1.00 72.38 84 PHE A O 1
ATOM 689 N N . THR A 1 85 ? 2.727 -10.687 1.811 1.00 73.50 85 THR A N 1
ATOM 690 C CA . THR A 1 85 ? 3.746 -10.309 0.836 1.00 73.50 85 THR A CA 1
ATOM 691 C C . THR A 1 85 ? 3.614 -11.109 -0.458 1.00 73.50 85 THR A C 1
ATOM 693 O O . THR A 1 85 ? 3.766 -10.524 -1.525 1.00 73.50 85 THR A O 1
ATOM 696 N N . THR A 1 86 ? 3.263 -12.393 -0.381 1.00 76.25 86 THR A N 1
ATOM 697 C CA . THR A 1 86 ? 3.061 -13.250 -1.559 1.00 76.25 86 THR A CA 1
ATOM 698 C C . THR A 1 86 ? 1.817 -12.818 -2.333 1.00 76.25 86 THR A C 1
ATOM 700 O O . THR A 1 86 ? 1.893 -12.554 -3.529 1.00 76.25 86 THR A O 1
ATOM 703 N N . ILE A 1 87 ? 0.704 -12.593 -1.627 1.00 79.62 87 ILE A N 1
ATOM 704 C CA . ILE A 1 87 ? -0.548 -12.085 -2.215 1.00 79.62 87 ILE A CA 1
ATOM 705 C C . ILE A 1 87 ? -0.321 -10.722 -2.881 1.00 79.62 87 ILE A C 1
ATOM 707 O O . ILE A 1 87 ? -0.742 -10.503 -4.011 1.00 79.62 87 ILE A O 1
ATOM 711 N N . THR A 1 88 ? 0.411 -9.823 -2.213 1.00 82.75 88 THR A N 1
ATOM 712 C CA . THR A 1 88 ? 0.782 -8.521 -2.784 1.00 82.75 88 THR A CA 1
ATOM 713 C C . THR A 1 88 ? 1.512 -8.676 -4.115 1.00 82.75 88 THR A C 1
ATOM 715 O O . THR A 1 88 ? 1.224 -7.939 -5.047 1.00 82.75 88 THR A O 1
ATOM 718 N N . GLN A 1 89 ? 2.482 -9.587 -4.213 1.00 81.75 89 GLN A N 1
ATOM 719 C CA . GLN A 1 89 ? 3.239 -9.759 -5.454 1.00 81.75 89 GLN A CA 1
ATOM 720 C C . GLN A 1 89 ? 2.340 -10.222 -6.595 1.00 81.75 89 GLN A C 1
ATOM 722 O O . GLN A 1 89 ? 2.378 -9.620 -7.661 1.00 81.75 89 GLN A O 1
ATOM 727 N N . HIS A 1 90 ? 1.463 -11.195 -6.343 1.00 82.88 90 HIS A N 1
ATOM 728 C CA . HIS A 1 90 ? 0.488 -11.627 -7.344 1.00 82.88 90 HIS A CA 1
ATOM 729 C C . HIS A 1 90 ? -0.460 -10.503 -7.768 1.00 82.88 90 HIS A C 1
ATOM 731 O O . HIS A 1 90 ? -0.782 -10.392 -8.948 1.00 82.88 90 HIS A O 1
ATOM 737 N N . ILE A 1 91 ? -0.875 -9.638 -6.833 1.00 87.00 91 ILE A N 1
ATOM 738 C CA . ILE A 1 91 ? -1.643 -8.432 -7.166 1.00 87.00 91 ILE A CA 1
ATOM 739 C C . ILE A 1 91 ? -0.833 -7.538 -8.108 1.00 87.00 91 ILE A C 1
ATOM 741 O O . ILE A 1 91 ? -1.318 -7.193 -9.182 1.00 87.00 91 ILE A O 1
ATOM 745 N N . LEU A 1 92 ? 0.402 -7.190 -7.734 1.00 87.44 92 LEU A N 1
ATOM 746 C CA . LEU A 1 92 ? 1.263 -6.293 -8.511 1.00 87.44 92 LEU A CA 1
ATOM 747 C C . LEU A 1 92 ? 1.582 -6.829 -9.915 1.00 87.44 92 LEU A C 1
ATOM 749 O O . LEU A 1 92 ? 1.724 -6.037 -10.840 1.00 87.44 92 LEU A O 1
ATOM 753 N N . GLU A 1 93 ? 1.674 -8.149 -10.084 1.00 85.19 93 GLU A N 1
ATOM 754 C CA . GLU A 1 93 ? 1.895 -8.802 -11.382 1.00 85.19 93 GLU A CA 1
ATOM 755 C C . GLU A 1 93 ? 0.664 -8.763 -12.301 1.00 85.19 93 GLU A C 1
ATOM 757 O O . GLU A 1 93 ? 0.820 -8.810 -13.520 1.00 85.19 93 GLU A O 1
ATOM 762 N N . LYS A 1 94 ? -0.552 -8.676 -11.742 1.00 84.56 94 LYS A N 1
ATOM 763 C CA . LYS A 1 94 ? -1.808 -8.652 -12.517 1.00 84.56 94 LYS A CA 1
ATOM 764 C C . LYS A 1 94 ? -2.359 -7.257 -12.784 1.00 84.56 94 LYS A C 1
ATOM 766 O O . LYS A 1 94 ? -3.299 -7.129 -13.568 1.00 84.56 94 LYS A O 1
ATOM 771 N N . ILE A 1 95 ? -1.826 -6.226 -12.132 1.00 87.56 95 ILE A N 1
ATOM 772 C CA . ILE A 1 95 ? -2.250 -4.848 -12.375 1.00 87.56 95 ILE A CA 1
ATOM 773 C C . ILE A 1 95 ? -1.870 -4.468 -13.822 1.00 87.56 95 ILE A C 1
ATOM 775 O O . ILE A 1 95 ? -0.690 -4.535 -14.170 1.00 87.56 95 ILE A O 1
ATOM 779 N N . PRO A 1 96 ? -2.846 -4.103 -14.678 1.00 87.38 96 PRO A N 1
ATOM 780 C CA . PRO A 1 96 ? -2.575 -3.754 -16.068 1.00 87.38 96 PRO A CA 1
ATOM 781 C C . PRO A 1 96 ? -1.771 -2.453 -16.178 1.00 87.38 96 PRO A C 1
ATOM 783 O O . PRO A 1 96 ? -1.674 -1.661 -15.240 1.00 87.38 96 PRO A O 1
ATOM 786 N N . GLU A 1 97 ? -1.202 -2.202 -17.353 1.00 84.38 97 GLU A N 1
ATOM 787 C CA . GLU A 1 97 ? -0.595 -0.905 -17.645 1.00 84.38 97 GLU A CA 1
ATOM 788 C C . GLU A 1 97 ? -1.687 0.164 -17.808 1.00 84.38 97 GLU A C 1
ATOM 790 O O . GLU A 1 97 ? -2.657 -0.031 -18.540 1.00 84.38 97 GLU A O 1
ATOM 795 N N . GLY A 1 98 ? -1.527 1.298 -17.123 1.00 88.00 98 GLY A N 1
ATOM 796 C CA . GLY A 1 98 ? -2.444 2.437 -17.197 1.00 88.00 98 GLY A CA 1
ATOM 797 C C . GLY A 1 98 ? -2.920 2.919 -15.830 1.00 88.00 98 GLY A C 1
ATOM 798 O O . GLY A 1 98 ? -2.786 2.234 -14.821 1.00 88.00 98 GLY A O 1
ATOM 799 N N . ASP A 1 99 ? -3.467 4.128 -15.783 1.00 91.56 99 ASP A N 1
ATOM 800 C CA . ASP A 1 99 ? -3.965 4.691 -14.532 1.00 91.56 99 ASP A CA 1
ATOM 801 C C . ASP A 1 99 ? -5.254 3.977 -14.111 1.00 91.56 99 ASP A C 1
ATOM 803 O O . ASP A 1 99 ? -6.228 3.921 -14.865 1.00 91.56 99 ASP A O 1
ATOM 807 N N . SER A 1 100 ? -5.273 3.421 -12.901 1.00 91.56 100 SER A N 1
ATOM 808 C CA . SER A 1 100 ? -6.424 2.669 -12.403 1.00 91.56 100 SER A CA 1
ATOM 809 C C . SER A 1 100 ? -6.550 2.739 -10.882 1.00 91.56 100 SER A C 1
ATOM 811 O O . SER A 1 100 ? -5.575 2.948 -10.159 1.00 91.56 100 SER A O 1
ATOM 813 N N . LYS A 1 101 ? -7.781 2.586 -10.388 1.00 91.94 101 LYS A N 1
ATOM 814 C CA . LYS A 1 101 ? -8.107 2.490 -8.961 1.00 91.94 101 LYS A CA 1
ATOM 815 C C . LYS A 1 101 ? -9.000 1.276 -8.767 1.00 91.94 101 LYS A C 1
ATOM 817 O O . LYS A 1 101 ? -10.045 1.183 -9.413 1.00 91.94 101 LYS A O 1
ATOM 822 N N . LEU A 1 102 ? -8.612 0.350 -7.898 1.00 92.19 102 LEU A N 1
ATOM 823 C CA . LEU A 1 102 ? -9.368 -0.885 -7.691 1.00 92.19 102 LEU A CA 1
ATOM 824 C C . LEU A 1 102 ? -9.155 -1.428 -6.278 1.00 92.19 102 LEU A C 1
ATOM 826 O O . LEU A 1 102 ? -8.174 -1.122 -5.598 1.00 92.19 102 LEU A O 1
ATOM 830 N N . THR A 1 103 ? -10.138 -2.197 -5.818 1.00 91.56 103 THR A N 1
ATOM 831 C CA . THR A 1 103 ? -10.098 -2.916 -4.544 1.00 91.56 103 THR A CA 1
ATOM 832 C C . THR A 1 103 ? -10.121 -4.418 -4.792 1.00 91.56 103 THR A C 1
ATOM 834 O O . THR A 1 103 ? -11.069 -4.913 -5.401 1.00 91.56 103 THR A O 1
ATOM 837 N N . TYR A 1 104 ? -9.130 -5.143 -4.278 1.00 90.38 104 TYR A N 1
ATOM 838 C CA . TYR A 1 104 ? -9.190 -6.596 -4.177 1.00 90.38 104 TYR A CA 1
ATOM 839 C C . TYR A 1 104 ? -9.698 -7.019 -2.802 1.00 90.38 104 TYR A C 1
ATOM 841 O O . TYR A 1 104 ? -9.220 -6.530 -1.784 1.00 90.38 104 TYR A O 1
ATOM 849 N N . VAL A 1 105 ? -10.652 -7.941 -2.775 1.00 87.50 105 VAL A N 1
ATOM 850 C CA . VAL A 1 105 ? -11.185 -8.548 -1.552 1.00 87.50 105 VAL A CA 1
ATOM 851 C C . VAL A 1 105 ? -10.541 -9.914 -1.364 1.00 87.50 105 VAL A C 1
ATOM 853 O O . VAL A 1 105 ? -10.505 -10.717 -2.307 1.00 87.50 105 VAL A O 1
ATOM 856 N N . TYR A 1 106 ? -10.043 -10.177 -0.157 1.00 84.19 106 TYR A N 1
ATOM 857 C CA . TYR A 1 106 ? -9.560 -11.490 0.248 1.00 84.19 106 TYR A CA 1
ATOM 858 C C . TYR A 1 106 ? -9.896 -11.776 1.707 1.00 84.19 106 TYR A C 1
ATOM 860 O O . TYR A 1 106 ? -9.342 -11.151 2.613 1.00 84.19 106 TYR A O 1
ATOM 868 N N . ASP A 1 107 ? -10.775 -12.752 1.926 1.00 81.81 107 ASP A N 1
ATOM 869 C CA . ASP A 1 107 ? -11.317 -13.054 3.251 1.00 81.81 107 ASP A CA 1
ATOM 870 C C . ASP A 1 107 ? -11.888 -11.778 3.908 1.00 81.81 107 ASP A C 1
ATOM 872 O O . ASP A 1 107 ? -12.791 -11.164 3.338 1.00 81.81 107 ASP A O 1
ATOM 876 N N . ARG A 1 108 ? -11.347 -11.344 5.053 1.00 79.25 108 ARG A N 1
ATOM 877 C CA . ARG A 1 108 ? -11.771 -10.123 5.765 1.00 79.25 108 ARG A CA 1
ATOM 878 C C . ARG A 1 108 ? -10.926 -8.887 5.464 1.00 79.25 108 ARG A C 1
ATOM 880 O O . ARG A 1 108 ? -11.154 -7.830 6.041 1.00 79.25 108 ARG A O 1
ATOM 887 N N . HIS A 1 109 ? -9.976 -9.004 4.541 1.00 83.00 109 HIS A N 1
ATOM 888 C CA . HIS A 1 109 ? -9.058 -7.925 4.211 1.00 83.00 109 HIS A CA 1
ATOM 889 C C . HIS A 1 109 ? -9.328 -7.373 2.811 1.00 83.00 109 HIS A C 1
ATOM 891 O O . HIS A 1 109 ? -9.644 -8.091 1.854 1.00 83.00 109 HIS A O 1
ATOM 897 N N . LEU A 1 110 ? -9.151 -6.066 2.688 1.00 87.38 110 LEU A N 1
ATOM 898 C CA . LEU A 1 110 ? -9.271 -5.300 1.463 1.00 87.38 110 LEU A CA 1
ATOM 899 C C . LEU A 1 110 ? -7.900 -4.755 1.067 1.00 87.38 110 LEU A C 1
ATOM 901 O O . LEU A 1 110 ? -7.232 -4.071 1.838 1.00 87.38 110 LEU A O 1
ATOM 905 N N . PHE A 1 111 ? -7.502 -5.016 -0.173 1.00 90.06 111 PHE A N 1
ATOM 906 C CA . PHE A 1 111 ? -6.329 -4.419 -0.797 1.00 90.06 111 PHE A CA 1
ATOM 907 C C . PHE A 1 111 ? -6.789 -3.300 -1.720 1.00 90.06 111 PHE A C 1
ATOM 909 O O . PHE A 1 111 ? -7.367 -3.553 -2.779 1.00 90.06 111 PHE A O 1
ATOM 916 N N . HIS A 1 112 ? -6.534 -2.060 -1.330 1.00 91.19 112 HIS A N 1
ATOM 917 C CA . HIS A 1 112 ? -6.824 -0.890 -2.147 1.00 91.19 112 HIS A CA 1
ATOM 918 C C . HIS A 1 112 ? -5.562 -0.458 -2.873 1.00 91.19 112 HIS A C 1
ATOM 920 O O . HIS A 1 112 ? -4.502 -0.374 -2.250 1.00 91.19 112 HIS A O 1
ATOM 926 N N . TYR A 1 113 ? -5.671 -0.139 -4.162 1.00 93.50 113 TYR A N 1
ATOM 927 C CA . TYR A 1 113 ? -4.569 0.492 -4.872 1.00 93.50 113 TYR A CA 1
ATOM 928 C C . TYR A 1 113 ? -5.006 1.651 -5.766 1.00 93.50 113 TYR A C 1
ATOM 930 O O . TYR A 1 113 ? -6.126 1.688 -6.282 1.00 93.50 113 TYR A O 1
ATOM 938 N N . ILE A 1 114 ? -4.073 2.581 -5.956 1.00 93.44 114 ILE A N 1
ATOM 939 C CA . ILE A 1 114 ? -4.099 3.637 -6.965 1.00 93.44 114 ILE A CA 1
ATOM 940 C C . ILE A 1 114 ? -2.841 3.468 -7.811 1.00 93.44 114 ILE A C 1
ATOM 942 O O . ILE A 1 114 ? -1.737 3.427 -7.275 1.00 93.44 114 ILE A O 1
ATOM 946 N N . GLN A 1 115 ? -3.000 3.372 -9.123 1.00 93.75 115 GLN A N 1
ATOM 947 C CA . GLN A 1 115 ? -1.905 3.397 -10.078 1.00 93.75 115 GLN A CA 1
ATOM 948 C C . GLN A 1 115 ? -1.934 4.722 -10.830 1.00 93.75 115 GLN A C 1
ATOM 950 O O . GLN A 1 115 ? -2.967 5.095 -11.391 1.00 93.75 115 GLN A O 1
ATOM 955 N N . LYS A 1 116 ? -0.802 5.425 -10.832 1.00 92.62 116 LYS A N 1
ATOM 956 C CA . LYS A 1 116 ? -0.604 6.671 -11.570 1.00 92.62 116 LYS A CA 1
ATOM 957 C C . LYS A 1 116 ? 0.794 6.689 -12.176 1.00 92.62 116 LYS A C 1
ATOM 959 O O . LYS A 1 116 ? 1.768 6.467 -11.460 1.00 92.62 116 LYS A O 1
ATOM 964 N N . ASN A 1 117 ? 0.907 6.938 -13.482 1.00 91.25 117 ASN A N 1
ATOM 965 C CA . ASN A 1 117 ? 2.199 7.038 -14.183 1.00 91.25 117 ASN A CA 1
ATOM 966 C C . ASN A 1 117 ? 3.114 5.811 -13.952 1.00 91.25 117 ASN A C 1
ATOM 968 O O . ASN A 1 117 ? 4.322 5.941 -13.752 1.00 91.25 117 ASN A O 1
ATOM 972 N N . GLY A 1 118 ? 2.532 4.608 -13.897 1.00 90.06 118 GLY A N 1
ATOM 973 C CA . GLY A 1 118 ? 3.270 3.362 -13.638 1.00 90.06 118 GLY A CA 1
ATOM 974 C C . GLY A 1 118 ? 3.694 3.133 -12.178 1.00 90.06 118 GLY A C 1
ATOM 975 O O . GLY A 1 118 ? 4.247 2.074 -11.872 1.00 90.06 118 GLY A O 1
ATOM 976 N N . ILE A 1 119 ? 3.409 4.073 -11.272 1.00 94.19 119 ILE A N 1
ATOM 977 C CA . ILE A 1 119 ? 3.621 3.926 -9.830 1.00 94.19 119 ILE A CA 1
ATOM 978 C C . ILE A 1 119 ? 2.320 3.464 -9.176 1.00 94.19 119 ILE A C 1
ATOM 980 O O . ILE A 1 119 ? 1.251 4.016 -9.420 1.00 94.19 119 ILE A O 1
ATOM 984 N N . ILE A 1 120 ? 2.421 2.432 -8.348 1.00 94.88 120 ILE A N 1
ATOM 985 C CA . ILE A 1 120 ? 1.322 1.785 -7.644 1.00 94.88 120 ILE A CA 1
ATOM 986 C C . ILE A 1 120 ? 1.446 2.118 -6.159 1.00 94.88 120 ILE A C 1
ATOM 988 O O . ILE A 1 120 ? 2.445 1.793 -5.518 1.00 94.88 120 ILE A O 1
ATOM 992 N N . TYR A 1 121 ? 0.405 2.724 -5.609 1.00 94.75 121 TYR A N 1
ATOM 993 C CA . TYR A 1 121 ? 0.229 3.001 -4.190 1.00 94.75 121 TYR A CA 1
ATOM 994 C C . TYR A 1 121 ? -0.803 2.021 -3.662 1.00 94.75 121 TYR A C 1
ATOM 996 O O . TYR A 1 121 ? -1.950 2.068 -4.097 1.00 94.75 121 TYR A O 1
ATOM 1004 N N . MET A 1 122 ? -0.409 1.122 -2.764 1.00 92.50 122 MET A N 1
ATOM 1005 C CA . MET A 1 122 ? -1.279 0.043 -2.303 1.00 92.50 122 MET A CA 1
ATOM 1006 C C . MET A 1 122 ? -1.268 -0.073 -0.787 1.00 92.50 122 MET A C 1
ATOM 1008 O O . MET A 1 122 ? -0.199 -0.212 -0.189 1.00 92.50 122 MET A O 1
ATOM 1012 N N . CYS A 1 123 ? -2.451 -0.095 -0.179 1.00 89.56 123 CYS A N 1
ATOM 1013 C CA . CYS A 1 123 ? -2.632 -0.412 1.231 1.00 89.56 123 CYS A CA 1
ATOM 1014 C C . CYS A 1 123 ? -3.521 -1.641 1.408 1.00 89.56 123 CYS A C 1
ATOM 1016 O O . CYS A 1 123 ? -4.366 -1.957 0.569 1.00 89.56 123 CYS A O 1
ATOM 1018 N N . MET A 1 124 ? -3.303 -2.325 2.520 1.00 86.69 124 MET A N 1
ATOM 1019 C CA . MET A 1 124 ? -4.179 -3.366 3.024 1.00 86.69 124 MET A CA 1
ATOM 1020 C C . MET A 1 124 ? -4.880 -2.840 4.277 1.00 86.69 124 MET A C 1
ATOM 1022 O O . MET A 1 124 ? -4.249 -2.144 5.078 1.00 86.69 124 MET A O 1
ATOM 1026 N N . VAL A 1 125 ? -6.172 -3.126 4.402 1.00 83.81 125 VAL A N 1
ATOM 1027 C CA . VAL A 1 125 ? -7.009 -2.762 5.551 1.00 83.81 125 VAL A CA 1
ATOM 1028 C C . VAL A 1 125 ? -8.061 -3.838 5.796 1.00 83.81 125 VAL A C 1
ATOM 1030 O O . VAL A 1 125 ? -8.479 -4.511 4.854 1.00 83.81 125 VAL A O 1
ATOM 1033 N N . ASP A 1 126 ? -8.572 -3.925 7.018 1.00 81.62 126 ASP A N 1
ATOM 1034 C CA . ASP A 1 126 ? -9.779 -4.695 7.308 1.00 81.62 126 ASP A CA 1
ATOM 1035 C C . ASP A 1 126 ? -11.008 -4.122 6.580 1.00 81.62 126 ASP A C 1
ATOM 1037 O O . ASP A 1 126 ? -11.130 -2.911 6.340 1.00 81.62 126 ASP A O 1
ATOM 1041 N N . ASP A 1 127 ? -11.967 -4.991 6.268 1.00 79.88 127 ASP A N 1
ATOM 1042 C CA . ASP A 1 127 ? -13.243 -4.635 5.637 1.00 79.88 127 ASP A CA 1
ATOM 1043 C C . ASP A 1 127 ? -14.046 -3.560 6.398 1.00 79.88 127 ASP A C 1
ATOM 1045 O O . ASP A 1 127 ? -14.733 -2.733 5.784 1.00 79.88 127 ASP A O 1
ATOM 1049 N N . ASN A 1 128 ? -13.874 -3.495 7.718 1.00 75.56 128 ASN A N 1
ATOM 1050 C CA . ASN A 1 128 ? -14.508 -2.518 8.601 1.00 75.56 128 ASN A CA 1
ATOM 1051 C C . ASN A 1 128 ? -13.863 -1.118 8.585 1.00 75.56 128 ASN A C 1
ATOM 1053 O O . ASN A 1 128 ? -14.476 -0.165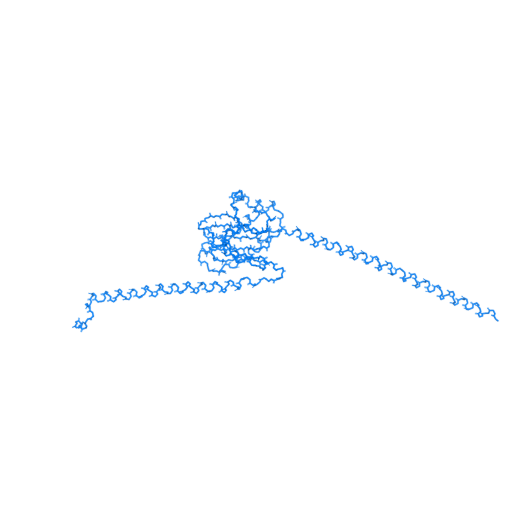 9.071 1.00 75.56 128 ASN A O 1
ATOM 1057 N N . PHE A 1 129 ? -12.665 -0.950 8.011 1.00 77.06 129 PHE A N 1
ATOM 1058 C CA . PHE A 1 129 ? -11.928 0.323 8.050 1.00 77.06 129 PHE A CA 1
ATOM 1059 C C . PHE A 1 129 ? -12.599 1.441 7.227 1.00 77.06 129 PHE A C 1
ATOM 1061 O O . PHE A 1 129 ? -12.474 2.634 7.518 1.00 77.06 129 PHE A O 1
ATOM 1068 N N . GLY A 1 130 ? -13.357 1.059 6.198 1.00 78.88 130 GLY A N 1
ATOM 1069 C CA . GLY A 1 130 ? -14.068 1.983 5.323 1.00 78.88 130 GLY A CA 1
ATOM 1070 C C . GLY A 1 130 ? -13.228 2.444 4.129 1.00 78.88 130 GLY A C 1
ATOM 1071 O O . GLY A 1 130 ? -12.305 3.253 4.232 1.00 78.88 130 GLY A O 1
ATOM 1072 N N . ARG A 1 131 ? -13.644 2.008 2.934 1.00 83.12 131 ARG A N 1
ATOM 1073 C CA . ARG A 1 131 ? -12.944 2.241 1.654 1.00 83.12 131 ARG A CA 1
ATOM 1074 C C . ARG A 1 131 ? -12.608 3.708 1.370 1.00 83.12 131 ARG A C 1
ATOM 1076 O O . ARG A 1 131 ? -11.545 4.010 0.842 1.00 83.12 131 ARG A O 1
ATOM 1083 N N . ARG A 1 132 ? -13.501 4.639 1.724 1.00 81.94 132 ARG A N 1
ATOM 1084 C CA . ARG A 1 132 ? -13.290 6.080 1.479 1.00 81.94 132 ARG A CA 1
ATOM 1085 C C . ARG A 1 132 ? -12.065 6.623 2.209 1.00 81.94 132 ARG A C 1
ATOM 1087 O O . ARG A 1 132 ? -11.339 7.426 1.638 1.00 81.94 132 ARG A O 1
ATOM 1094 N N . ILE A 1 133 ? -11.834 6.175 3.442 1.00 82.38 133 ILE A N 1
ATOM 1095 C CA . ILE A 1 133 ? -10.692 6.615 4.248 1.00 82.38 133 ILE A CA 1
ATOM 1096 C C . ILE A 1 133 ? -9.402 6.014 3.679 1.00 82.38 133 ILE A C 1
ATOM 1098 O O . ILE A 1 133 ? -8.406 6.721 3.568 1.00 82.38 133 ILE A O 1
ATOM 1102 N N . ALA A 1 134 ? -9.435 4.751 3.240 1.00 86.44 134 ALA A N 1
ATOM 1103 C CA . ALA A 1 134 ? -8.286 4.108 2.606 1.00 86.44 134 ALA A CA 1
ATOM 1104 C C . ALA A 1 134 ? -7.854 4.813 1.307 1.00 86.44 134 ALA A C 1
ATOM 1106 O O . ALA A 1 134 ? -6.674 5.098 1.129 1.00 86.44 134 ALA A O 1
ATOM 1107 N N . PHE A 1 135 ? -8.794 5.170 0.425 1.00 88.50 135 PHE A N 1
ATOM 1108 C CA . PHE A 1 135 ? -8.460 5.926 -0.789 1.00 88.50 135 PHE A CA 1
ATOM 1109 C C . PHE A 1 135 ? -8.013 7.362 -0.493 1.00 88.50 135 PHE A C 1
ATOM 1111 O O . PHE A 1 135 ? -7.081 7.834 -1.134 1.00 88.50 135 PHE A O 1
ATOM 1118 N N . ALA A 1 136 ? -8.602 8.034 0.502 1.00 86.12 136 ALA A N 1
ATOM 1119 C CA . ALA A 1 136 ? -8.134 9.349 0.953 1.00 86.12 136 ALA A CA 1
ATOM 1120 C C . ALA A 1 136 ? -6.668 9.309 1.411 1.00 86.12 136 ALA A C 1
ATOM 1122 O O . ALA A 1 136 ? -5.870 10.178 1.065 1.00 86.12 136 ALA A O 1
ATOM 1123 N N . PHE A 1 137 ? -6.318 8.267 2.163 1.00 87.12 137 PHE A N 1
ATOM 1124 C CA . PHE A 1 137 ? -4.955 8.004 2.594 1.00 87.12 137 PHE A CA 1
ATOM 1125 C C . PHE A 1 137 ? -4.015 7.753 1.409 1.00 87.12 137 PHE A C 1
ATOM 1127 O O . PHE A 1 137 ? -2.951 8.365 1.336 1.00 87.12 137 PHE A O 1
ATOM 1134 N N . LEU A 1 138 ? -4.410 6.901 0.457 1.00 91.12 138 LEU A N 1
ATOM 1135 C CA . LEU A 1 138 ? -3.600 6.624 -0.732 1.00 91.12 138 LEU A CA 1
ATOM 1136 C C . LEU A 1 138 ? -3.377 7.872 -1.595 1.00 91.12 138 LEU A C 1
ATOM 1138 O O . LEU A 1 138 ? -2.268 8.049 -2.094 1.00 91.12 138 LEU A O 1
ATOM 1142 N N . GLU A 1 139 ? -4.369 8.756 -1.730 1.00 90.31 139 GLU A N 1
ATOM 1143 C CA . GLU A 1 139 ? -4.200 10.023 -2.455 1.00 90.31 139 GLU A CA 1
ATOM 1144 C C . GLU A 1 139 ? -3.230 10.977 -1.745 1.00 90.31 139 GLU A C 1
ATOM 1146 O O . GLU A 1 139 ? -2.378 11.593 -2.394 1.00 90.31 139 GLU A O 1
ATOM 1151 N N . ASP A 1 140 ? -3.284 11.066 -0.410 1.00 89.75 140 ASP A N 1
ATOM 1152 C CA . ASP A 1 140 ? -2.316 11.872 0.343 1.00 89.75 140 ASP A CA 1
ATOM 1153 C C . ASP A 1 140 ? -0.884 11.332 0.187 1.00 89.75 140 ASP A C 1
ATOM 1155 O O . ASP A 1 140 ? 0.052 12.101 -0.060 1.00 89.75 140 ASP A O 1
ATOM 1159 N N . ILE A 1 141 ? -0.718 10.007 0.251 1.00 92.00 141 ILE A N 1
ATOM 1160 C CA . ILE A 1 141 ? 0.566 9.339 0.016 1.00 92.00 141 ILE A CA 1
ATOM 1161 C C . ILE A 1 141 ? 1.063 9.573 -1.410 1.00 92.00 141 ILE A C 1
ATOM 1163 O O . ILE A 1 141 ? 2.229 9.940 -1.575 1.00 92.00 141 ILE A O 1
ATOM 1167 N N . LYS A 1 142 ? 0.200 9.402 -2.422 1.00 93.19 142 LYS A N 1
ATOM 1168 C CA . LYS A 1 142 ? 0.515 9.657 -3.834 1.00 93.19 142 LYS A CA 1
ATOM 1169 C C . LYS A 1 142 ? 1.067 11.065 -4.002 1.00 93.19 142 LYS A C 1
ATOM 1171 O O . LYS A 1 142 ? 2.207 11.226 -4.431 1.00 93.19 142 LYS A O 1
ATOM 1176 N N . ARG A 1 143 ? 0.306 12.067 -3.553 1.00 92.06 143 ARG A N 1
ATOM 1177 C CA . ARG A 1 143 ? 0.679 13.482 -3.637 1.00 92.06 143 ARG A CA 1
ATOM 1178 C C . ARG A 1 143 ? 2.033 13.758 -2.986 1.00 92.06 143 ARG A C 1
ATOM 1180 O O . ARG A 1 143 ? 2.883 14.413 -3.580 1.00 92.06 143 ARG A O 1
ATOM 1187 N N . ARG A 1 144 ? 2.261 13.263 -1.765 1.00 93.69 144 ARG A N 1
ATOM 1188 C CA . ARG A 1 144 ? 3.542 13.465 -1.061 1.00 93.69 144 ARG A CA 1
ATOM 1189 C C . ARG A 1 144 ? 4.702 12.784 -1.780 1.00 93.69 144 ARG A C 1
ATOM 1191 O O . ARG A 1 144 ? 5.776 13.368 -1.874 1.00 93.69 144 ARG A O 1
ATOM 1198 N N . PHE A 1 145 ? 4.489 11.570 -2.277 1.00 94.88 145 PHE A N 1
ATOM 1199 C CA . PHE A 1 145 ? 5.516 10.805 -2.973 1.00 94.88 145 PHE A CA 1
ATOM 1200 C C . PHE A 1 145 ? 5.897 11.453 -4.307 1.00 94.88 145 PHE A C 1
ATOM 1202 O O . PHE A 1 145 ? 7.083 11.584 -4.601 1.00 94.88 145 PHE A O 1
ATOM 1209 N N . GLU A 1 146 ? 4.910 11.908 -5.083 1.00 93.12 146 GLU A N 1
ATOM 1210 C CA . GLU A 1 146 ? 5.127 12.648 -6.331 1.00 93.12 146 GLU A CA 1
ATOM 1211 C C . GLU A 1 146 ? 5.889 13.953 -6.072 1.00 93.12 146 GLU A C 1
ATOM 1213 O O . GLU A 1 146 ? 6.869 14.224 -6.760 1.00 93.12 146 GLU A O 1
ATOM 1218 N N . THR A 1 147 ? 5.536 14.706 -5.023 1.00 93.81 147 THR A N 1
ATOM 1219 C CA . THR A 1 147 ? 6.273 15.921 -4.633 1.00 93.81 147 THR A CA 1
ATOM 1220 C C . THR A 1 147 ? 7.718 15.630 -4.214 1.00 93.81 147 THR A C 1
ATOM 1222 O O . THR A 1 147 ? 8.612 16.421 -4.505 1.00 93.81 147 THR A O 1
ATOM 1225 N N . SER A 1 148 ? 7.972 14.523 -3.509 1.00 93.75 148 SER A N 1
ATOM 1226 C CA . SER A 1 148 ? 9.318 14.188 -3.023 1.00 93.75 148 SER A CA 1
ATOM 1227 C C . SER A 1 148 ? 10.227 13.585 -4.096 1.00 93.75 148 SER A C 1
ATOM 1229 O O . SER A 1 148 ? 11.430 13.852 -4.090 1.00 93.75 148 SER A O 1
ATOM 1231 N N . TYR A 1 149 ? 9.683 12.761 -4.995 1.00 93.12 149 TYR A N 1
ATOM 1232 C CA . TYR A 1 149 ? 10.487 11.963 -5.925 1.00 93.12 149 TYR A CA 1
ATOM 1233 C C . TYR A 1 149 ? 10.217 12.254 -7.396 1.00 93.12 149 TYR A C 1
ATOM 1235 O O . TYR A 1 149 ? 11.162 12.172 -8.182 1.00 93.12 149 TYR A O 1
ATOM 1243 N N . GLY A 1 150 ? 8.980 12.588 -7.772 1.00 89.19 150 GLY A N 1
ATOM 1244 C CA . GLY A 1 150 ? 8.576 12.787 -9.165 1.00 89.19 150 GLY A CA 1
ATOM 1245 C C . GLY A 1 150 ? 9.118 11.686 -10.082 1.00 89.19 150 GLY A C 1
ATOM 1246 O O . GLY A 1 150 ? 8.978 10.492 -9.801 1.00 89.19 150 GLY A O 1
ATOM 1247 N N . ASP A 1 151 ? 9.837 12.096 -11.125 1.00 88.75 151 ASP A N 1
ATOM 1248 C CA . ASP A 1 151 ? 10.419 11.193 -12.124 1.00 88.75 151 ASP A CA 1
ATOM 1249 C C . ASP A 1 151 ? 11.506 10.261 -11.567 1.00 88.75 151 ASP A C 1
ATOM 1251 O O . ASP A 1 151 ? 11.733 9.185 -12.119 1.00 88.75 151 ASP A O 1
ATOM 1255 N N . ARG A 1 152 ? 12.134 10.582 -10.423 1.00 87.94 152 ARG A N 1
ATOM 1256 C CA . ARG A 1 152 ? 13.154 9.705 -9.804 1.00 87.94 152 ARG A CA 1
ATOM 1257 C C . ARG A 1 152 ? 12.597 8.327 -9.445 1.00 87.94 152 ARG A C 1
ATOM 1259 O O . ARG A 1 152 ? 13.364 7.371 -9.329 1.00 87.94 152 ARG A O 1
ATOM 1266 N N . ALA A 1 153 ? 11.282 8.206 -9.264 1.00 89.44 153 ALA A N 1
ATOM 1267 C CA . ALA A 1 153 ? 10.624 6.927 -9.015 1.00 89.44 153 ALA A CA 1
ATOM 1268 C C . ALA A 1 153 ? 10.679 5.970 -10.225 1.00 89.44 153 ALA A C 1
ATOM 1270 O O . ALA A 1 153 ? 10.650 4.747 -10.043 1.00 89.44 153 ALA A O 1
ATOM 1271 N N . GLN A 1 154 ? 10.820 6.501 -11.444 1.00 88.69 154 GLN A N 1
ATOM 1272 C CA . GLN A 1 154 ? 10.862 5.712 -12.680 1.00 88.69 154 GLN A CA 1
ATOM 1273 C C . GLN A 1 154 ? 12.162 4.917 -12.835 1.00 88.69 154 GLN A C 1
ATOM 1275 O O . GLN A 1 154 ? 12.135 3.799 -13.343 1.00 88.69 154 GLN A O 1
ATOM 1280 N N . ASP A 1 155 ? 13.269 5.429 -12.293 1.00 88.12 155 ASP A N 1
ATOM 1281 C CA . ASP A 1 155 ? 14.587 4.779 -12.354 1.00 88.12 155 ASP A CA 1
ATOM 1282 C C . ASP A 1 155 ? 15.016 4.148 -11.024 1.00 88.12 155 ASP A C 1
ATOM 1284 O O . ASP A 1 155 ? 16.044 3.469 -10.934 1.00 88.12 155 ASP A O 1
ATOM 1288 N N . ALA A 1 156 ? 14.223 4.338 -9.967 1.00 83.88 156 ALA A N 1
ATOM 1289 C CA . ALA A 1 156 ? 14.535 3.816 -8.649 1.00 83.88 156 ALA A CA 1
ATOM 1290 C C . ALA A 1 156 ? 14.680 2.286 -8.665 1.00 83.88 156 ALA A C 1
ATOM 1292 O O . ALA A 1 156 ? 13.887 1.555 -9.270 1.00 83.88 156 ALA A O 1
ATOM 1293 N N . ILE A 1 157 ? 15.706 1.802 -7.963 1.00 84.56 157 ILE A N 1
ATOM 1294 C CA . ILE A 1 157 ? 15.881 0.379 -7.674 1.00 84.56 157 ILE A CA 1
ATOM 1295 C C . ILE A 1 157 ? 14.906 -0.060 -6.577 1.00 84.56 157 ILE A C 1
ATOM 1297 O O . ILE A 1 157 ? 14.395 0.763 -5.817 1.00 84.56 157 ILE A O 1
ATOM 1301 N N . ALA A 1 158 ? 14.695 -1.369 -6.445 1.00 84.00 158 ALA A N 1
ATOM 1302 C CA . ALA A 1 158 ? 13.889 -1.917 -5.358 1.00 84.00 158 ALA A CA 1
ATOM 1303 C C . ALA A 1 158 ? 14.395 -1.426 -3.991 1.00 84.00 158 ALA A C 1
ATOM 1305 O O . ALA A 1 158 ? 15.599 -1.494 -3.723 1.00 84.00 158 ALA A O 1
ATOM 1306 N N . TYR A 1 159 ? 13.481 -0.967 -3.134 1.00 84.06 159 TYR A N 1
ATOM 1307 C CA . TYR A 1 159 ? 13.780 -0.357 -1.830 1.00 84.06 159 TYR A CA 1
ATOM 1308 C C . TYR A 1 159 ? 14.693 0.881 -1.891 1.00 84.06 159 TYR A C 1
ATOM 1310 O O . TYR A 1 159 ? 15.204 1.327 -0.864 1.00 84.06 159 TYR A O 1
ATOM 1318 N N . GLY A 1 160 ? 14.915 1.451 -3.079 1.00 81.06 160 GLY A N 1
ATOM 1319 C CA . GLY A 1 160 ? 15.787 2.609 -3.275 1.00 81.06 160 GLY A CA 1
ATOM 1320 C C . GLY A 1 160 ? 15.248 3.893 -2.646 1.00 81.06 160 GLY A C 1
ATOM 1321 O O . GLY A 1 160 ? 16.024 4.809 -2.404 1.00 81.06 160 GLY A O 1
ATOM 1322 N N . LEU A 1 161 ? 13.946 3.942 -2.346 1.00 88.06 161 LEU A N 1
ATOM 1323 C CA . LEU A 1 161 ? 13.253 5.109 -1.791 1.00 88.06 161 LEU A CA 1
ATOM 1324 C C . LEU A 1 161 ? 12.744 4.843 -0.366 1.00 88.06 161 LEU A C 1
ATOM 1326 O O . LEU A 1 161 ? 11.756 5.420 0.080 1.00 88.06 161 LEU A O 1
ATOM 1330 N N . ASN A 1 162 ? 13.411 3.947 0.371 1.00 86.62 162 ASN A N 1
ATOM 1331 C CA . ASN A 1 162 ? 12.940 3.505 1.683 1.00 86.62 162 ASN A CA 1
ATOM 1332 C C . ASN A 1 162 ? 12.958 4.596 2.770 1.00 86.62 162 ASN A C 1
ATOM 1334 O O . ASN A 1 162 ? 12.342 4.432 3.818 1.00 86.62 162 ASN A O 1
ATOM 1338 N N . GLU A 1 163 ? 13.630 5.720 2.538 1.00 87.00 163 GLU A N 1
ATOM 1339 C CA . GLU A 1 163 ? 13.541 6.916 3.389 1.00 87.00 163 GLU A CA 1
ATOM 1340 C C . GLU A 1 163 ? 12.101 7.438 3.535 1.00 87.00 163 GLU A C 1
ATOM 1342 O O . GLU A 1 163 ? 11.738 7.947 4.599 1.00 87.00 163 GLU A O 1
ATOM 1347 N N . PHE A 1 164 ? 11.250 7.212 2.530 1.00 89.75 164 PHE A N 1
ATOM 1348 C CA . PHE A 1 164 ? 9.841 7.590 2.570 1.00 89.75 164 PHE A CA 1
ATOM 1349 C C . PHE A 1 164 ? 9.005 6.745 3.544 1.00 89.75 164 PHE A C 1
ATOM 1351 O O . PHE A 1 164 ? 7.919 7.168 3.936 1.00 89.75 164 PHE A O 1
ATOM 1358 N N . SER A 1 165 ? 9.516 5.596 4.008 1.00 87.69 165 SER A N 1
ATOM 1359 C CA . SER A 1 165 ? 8.835 4.727 4.987 1.00 87.69 165 SER A CA 1
ATOM 1360 C C . SER A 1 165 ? 8.444 5.459 6.278 1.00 87.69 165 SER A C 1
ATOM 1362 O O . SER A 1 165 ? 7.431 5.130 6.892 1.00 87.69 165 SER A O 1
ATOM 1364 N N . LYS A 1 166 ? 9.193 6.500 6.669 1.00 87.06 166 LYS A N 1
ATOM 1365 C CA . LYS A 1 166 ? 8.845 7.357 7.812 1.00 87.06 166 LYS A CA 1
ATOM 1366 C C . LYS A 1 166 ? 7.563 8.144 7.553 1.00 87.06 166 LYS A C 1
ATOM 1368 O O . LYS A 1 166 ? 6.672 8.144 8.393 1.00 87.06 166 LYS A O 1
ATOM 1373 N N . THR A 1 167 ? 7.446 8.754 6.374 1.00 89.00 167 THR A N 1
ATOM 1374 C CA . THR A 1 167 ? 6.227 9.456 5.950 1.00 89.00 167 THR A CA 1
ATOM 1375 C C . THR A 1 167 ? 5.045 8.494 5.880 1.00 89.00 167 THR A C 1
ATOM 1377 O O . THR A 1 167 ? 3.958 8.845 6.335 1.00 89.00 167 THR A O 1
ATOM 1380 N N . LEU A 1 168 ? 5.268 7.270 5.384 1.00 88.19 168 LEU A N 1
ATOM 1381 C CA . LEU A 1 168 ? 4.251 6.216 5.364 1.00 88.19 168 LEU A CA 1
ATOM 1382 C C . LEU A 1 168 ? 3.722 5.911 6.767 1.00 88.19 168 LEU A C 1
ATOM 1384 O O . LEU A 1 168 ? 2.514 5.918 6.973 1.00 88.19 168 LEU A O 1
ATOM 1388 N N . SER A 1 169 ? 4.628 5.697 7.722 1.00 83.88 169 SER A N 1
ATOM 1389 C CA . SER A 1 169 ? 4.298 5.436 9.126 1.00 83.88 169 SER A CA 1
ATOM 1390 C C . SER A 1 169 ? 3.504 6.584 9.753 1.00 83.88 169 SER A C 1
ATOM 1392 O O . SER A 1 169 ? 2.422 6.373 10.295 1.00 83.88 169 SER A O 1
ATOM 1394 N N . THR A 1 170 ? 3.981 7.824 9.602 1.00 86.00 170 THR A N 1
ATOM 1395 C CA . THR A 1 170 ? 3.311 9.005 10.162 1.00 86.00 170 THR A CA 1
ATOM 1396 C C . THR A 1 170 ? 1.901 9.192 9.608 1.00 86.00 170 THR A C 1
ATOM 1398 O O . THR A 1 170 ? 0.980 9.485 10.369 1.00 86.00 170 THR A O 1
ATOM 1401 N N . GLN A 1 171 ? 1.709 9.030 8.295 1.00 86.00 171 GLN A N 1
ATOM 1402 C CA . GLN A 1 171 ? 0.372 9.150 7.716 1.00 86.00 171 GLN A CA 1
ATOM 1403 C C . GLN A 1 171 ? -0.513 7.964 8.114 1.00 86.00 171 GLN A C 1
ATOM 1405 O O . GLN A 1 171 ? -1.677 8.165 8.437 1.00 86.00 171 GLN A O 1
ATOM 1410 N N . MET A 1 172 ? 0.024 6.745 8.172 1.00 81.81 172 MET A N 1
ATOM 1411 C CA . MET A 1 172 ? -0.731 5.577 8.631 1.00 81.81 172 MET A CA 1
ATOM 1412 C C . MET A 1 172 ? -1.284 5.785 10.047 1.00 81.81 172 MET A C 1
ATOM 1414 O O . MET A 1 172 ? -2.475 5.569 10.272 1.00 81.81 172 MET A O 1
ATOM 1418 N N . GLU A 1 173 ? -0.467 6.296 10.971 1.00 79.56 173 GLU A N 1
ATOM 1419 C CA . GLU A 1 173 ? -0.896 6.634 12.334 1.00 79.56 173 GLU A CA 1
ATOM 1420 C C . GLU A 1 173 ? -1.979 7.727 12.337 1.00 79.56 173 GLU A C 1
ATOM 1422 O O . GLU A 1 173 ? -3.018 7.596 12.991 1.00 79.56 173 GLU A O 1
ATOM 1427 N N . PHE A 1 174 ? -1.787 8.790 11.548 1.00 81.44 174 PHE A N 1
ATOM 1428 C CA . PHE A 1 174 ? -2.739 9.900 11.438 1.00 81.44 174 PHE A CA 1
ATOM 1429 C C . PHE A 1 174 ? -4.118 9.455 10.922 1.00 81.44 174 PHE A C 1
ATOM 1431 O O . PHE A 1 174 ? -5.153 9.848 11.473 1.00 81.44 174 PHE A O 1
ATOM 1438 N N . PHE A 1 175 ? -4.138 8.610 9.886 1.00 79.94 175 PHE A N 1
ATOM 1439 C CA . PHE A 1 175 ? -5.366 8.076 9.295 1.00 79.94 175 PHE A CA 1
ATOM 1440 C C . PHE A 1 175 ? -5.979 6.926 10.113 1.00 79.94 175 PHE A C 1
ATOM 1442 O O . PHE A 1 175 ? -7.166 6.650 9.938 1.00 79.94 175 PHE A O 1
ATOM 1449 N N . SER A 1 176 ? -5.230 6.304 11.032 1.00 76.19 176 SER A N 1
ATOM 1450 C CA . SER A 1 176 ? -5.753 5.303 11.979 1.00 76.19 176 SER A CA 1
ATOM 1451 C C . SER A 1 176 ? -6.454 5.954 13.176 1.00 76.19 176 SER A C 1
ATOM 1453 O O . SER A 1 176 ? -7.582 5.593 13.511 1.00 76.19 176 SER A O 1
ATOM 1455 N N . SER A 1 177 ? -5.834 6.971 13.781 1.00 70.00 177 SER A N 1
ATOM 1456 C CA . SER A 1 177 ? -6.203 7.498 15.108 1.00 70.00 177 SER A CA 1
ATOM 1457 C C . SER A 1 177 ? -7.375 8.505 15.140 1.00 70.00 177 SER A C 1
ATOM 1459 O O . SER A 1 177 ? -8.155 8.506 16.085 1.00 70.00 177 SER A O 1
ATOM 1461 N N . ASN A 1 178 ? -7.581 9.342 14.111 1.00 61.50 178 ASN A N 1
ATOM 1462 C CA . ASN A 1 178 ? -8.493 10.515 14.209 1.00 61.50 178 ASN A CA 1
ATOM 1463 C C . ASN A 1 178 ? -9.899 10.382 13.572 1.00 61.50 178 ASN A C 1
ATOM 1465 O O . ASN A 1 178 ? -9.976 10.547 12.377 1.00 61.50 178 ASN A O 1
ATOM 1469 N N . ALA A 1 179 ? -11.017 10.139 14.263 1.00 55.62 179 ALA A N 1
ATOM 1470 C CA . ALA A 1 179 ? -12.362 9.892 13.668 1.00 55.62 179 ALA A CA 1
ATOM 1471 C C . ALA A 1 179 ? -12.710 10.567 12.291 1.00 55.62 179 ALA A C 1
ATOM 1473 O O . ALA A 1 179 ? -12.613 11.776 12.095 1.00 55.62 179 ALA A O 1
ATOM 1474 N N . GLY A 1 180 ? -13.163 9.755 11.321 1.00 57.94 180 GLY A N 1
ATOM 1475 C CA . GLY A 1 180 ? -13.083 9.974 9.861 1.00 57.94 180 GLY A CA 1
ATOM 1476 C C . GLY A 1 180 ? -13.788 11.155 9.167 1.00 57.94 180 GLY A C 1
ATOM 1477 O O . GLY A 1 180 ? -13.653 11.265 7.947 1.00 57.94 180 GLY A O 1
ATOM 1478 N N . ALA A 1 181 ? -14.505 12.042 9.862 1.00 57.38 181 ALA A N 1
ATOM 1479 C CA . ALA A 1 181 ? -15.209 13.162 9.215 1.00 57.38 181 ALA A CA 1
ATOM 1480 C C . ALA A 1 181 ? -14.270 14.327 8.840 1.00 57.38 181 ALA A C 1
ATOM 1482 O O . ALA A 1 181 ? -14.357 14.856 7.729 1.00 57.38 181 ALA A O 1
ATOM 1483 N N . ASP A 1 182 ? -13.323 14.672 9.718 1.00 59.38 182 ASP A N 1
ATOM 1484 C CA . ASP A 1 182 ? -12.323 15.713 9.439 1.00 59.38 182 ASP A CA 1
ATOM 1485 C C . ASP A 1 182 ? -11.208 15.203 8.504 1.00 59.38 182 ASP A C 1
ATOM 1487 O O . ASP A 1 182 ? -10.721 15.961 7.664 1.00 59.38 182 ASP A O 1
ATOM 1491 N N . ARG A 1 183 ? -10.896 13.891 8.543 1.00 64.88 183 ARG A N 1
ATOM 1492 C CA . ARG A 1 183 ? -9.942 13.217 7.629 1.00 64.88 183 ARG A CA 1
ATOM 1493 C C . ARG A 1 183 ? -10.297 13.447 6.157 1.00 64.88 183 ARG A C 1
ATOM 1495 O O . ARG A 1 183 ? -9.447 13.781 5.339 1.00 64.88 183 ARG A O 1
ATOM 1502 N N . ILE A 1 184 ? -11.572 13.232 5.825 1.00 63.66 184 ILE A N 1
ATOM 1503 C CA . ILE A 1 184 ? -12.082 13.283 4.450 1.00 63.66 184 ILE A CA 1
ATOM 1504 C C . ILE A 1 184 ? -12.214 14.733 3.979 1.00 63.66 184 ILE A C 1
ATOM 1506 O O . ILE A 1 184 ? -11.952 15.012 2.813 1.00 63.66 184 ILE A O 1
ATOM 1510 N N . ARG A 1 185 ? -12.557 15.664 4.881 1.00 64.69 185 ARG A N 1
ATOM 1511 C CA . ARG A 1 185 ? -12.646 17.104 4.587 1.00 64.69 185 ARG A CA 1
ATOM 1512 C C . ARG A 1 185 ? -11.340 17.702 4.078 1.00 64.69 185 ARG A C 1
ATOM 1514 O O . ARG A 1 185 ? -11.367 18.529 3.176 1.00 64.69 185 ARG A O 1
ATOM 1521 N N . GLN A 1 186 ? -10.201 17.243 4.586 1.00 63.91 186 GLN A N 1
ATOM 1522 C CA . GLN A 1 186 ? -8.895 17.722 4.130 1.00 63.91 186 GLN A CA 1
ATOM 1523 C C . GLN A 1 186 ? -8.538 17.264 2.701 1.00 63.91 186 GLN A C 1
ATOM 1525 O O . GLN A 1 186 ? -7.727 17.903 2.035 1.00 63.91 186 GLN A O 1
ATOM 1530 N N . VAL A 1 187 ? -9.155 16.179 2.216 1.00 65.19 187 VAL A N 1
ATOM 1531 C CA . VAL A 1 187 ? -8.850 15.527 0.925 1.00 65.19 187 VAL A CA 1
ATOM 1532 C C . VAL A 1 187 ? -10.091 15.523 -0.000 1.00 65.19 187 VAL A C 1
ATOM 1534 O O . VAL A 1 187 ? -10.187 14.773 -0.968 1.00 65.19 187 VAL A O 1
ATOM 1537 N N . GLN A 1 188 ? -11.068 16.394 0.280 1.00 57.81 188 GLN A N 1
ATOM 1538 C CA . GLN A 1 188 ? -12.435 16.350 -0.260 1.00 57.81 188 GLN A CA 1
ATOM 1539 C C . GLN A 1 188 ? -12.557 16.427 -1.793 1.00 57.81 188 GLN A C 1
ATOM 1541 O O . GLN A 1 188 ? -13.576 15.996 -2.324 1.00 57.81 188 GLN A O 1
ATOM 1546 N N . GLY A 1 189 ? -11.540 16.922 -2.506 1.00 60.12 189 GLY A N 1
ATOM 1547 C CA . GLY A 1 189 ? -11.591 17.110 -3.961 1.00 60.12 189 GLY A CA 1
ATOM 1548 C C . GLY A 1 189 ? -11.491 15.828 -4.800 1.00 60.12 189 GLY A C 1
ATOM 1549 O O . GLY A 1 189 ? -12.006 15.801 -5.911 1.00 60.12 189 GLY A O 1
ATOM 1550 N N . GLU A 1 190 ? -10.870 14.756 -4.290 1.00 55.66 190 GLU A N 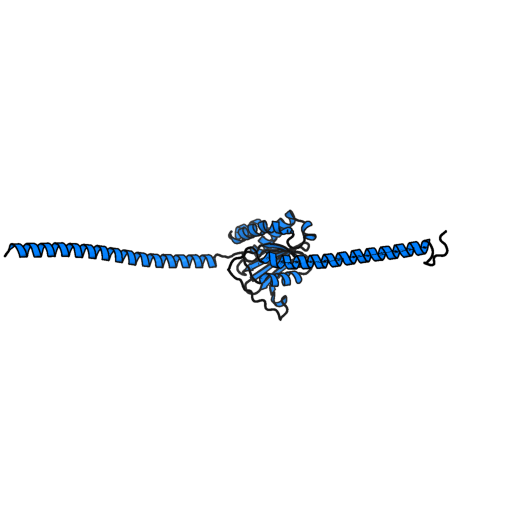1
ATOM 1551 C CA . GLU A 1 190 ? -10.605 13.531 -5.079 1.00 55.66 190 GLU A CA 1
ATOM 1552 C C . GLU A 1 190 ? -11.405 12.301 -4.598 1.00 55.66 190 GLU A C 1
ATOM 1554 O O . GLU A 1 190 ? -11.441 11.266 -5.265 1.00 55.66 190 GLU A O 1
ATOM 1559 N N . ILE A 1 191 ? -12.106 12.407 -3.460 1.00 62.78 191 ILE A N 1
ATOM 1560 C CA . ILE A 1 191 ? -12.779 11.274 -2.791 1.00 62.78 191 ILE A CA 1
ATOM 1561 C C . ILE A 1 191 ? -14.160 10.949 -3.382 1.00 62.78 191 ILE A C 1
ATOM 1563 O O . ILE A 1 191 ? -14.646 9.825 -3.221 1.00 62.78 191 ILE A O 1
ATOM 1567 N N . GLU A 1 192 ? -14.799 11.869 -4.111 1.00 60.66 192 GLU A N 1
ATOM 1568 C CA . GLU A 1 192 ? -16.061 11.564 -4.811 1.00 60.66 192 GLU A CA 1
ATOM 1569 C C . GLU A 1 192 ? -15.905 10.418 -5.825 1.00 60.66 192 GLU A C 1
ATOM 1571 O O . GLU A 1 192 ? -16.844 9.649 -6.033 1.00 60.66 192 GLU A O 1
ATOM 1576 N N . GLN A 1 193 ? -14.684 10.214 -6.331 1.00 60.19 193 GLN A N 1
ATOM 1577 C CA . GLN A 1 193 ? -14.320 9.152 -7.272 1.00 60.19 193 GLN A CA 1
ATOM 1578 C C . GLN A 1 193 ? -14.332 7.743 -6.652 1.00 60.19 193 GLN A C 1
ATOM 1580 O O . GLN A 1 193 ? -14.268 6.753 -7.375 1.00 60.19 193 GLN A O 1
ATOM 1585 N N . VAL A 1 194 ? -14.429 7.608 -5.321 1.00 63.44 194 VAL A N 1
ATOM 1586 C CA . VAL A 1 194 ? -14.411 6.289 -4.654 1.00 63.44 194 VAL A CA 1
ATOM 1587 C C . VAL A 1 194 ? -15.679 5.472 -4.949 1.00 63.44 194 VAL A C 1
ATOM 1589 O O . VAL A 1 194 ? -15.666 4.248 -4.810 1.00 63.44 194 VAL A O 1
ATOM 1592 N N . LYS A 1 195 ? -16.782 6.114 -5.366 1.00 61.94 195 LYS A N 1
ATOM 1593 C CA . LYS A 1 195 ? -18.034 5.413 -5.707 1.00 61.94 195 LYS A CA 1
ATOM 1594 C C . LYS A 1 195 ? -17.888 4.489 -6.922 1.00 61.94 195 LYS A C 1
ATOM 1596 O O . LYS A 1 195 ? -18.494 3.422 -6.910 1.00 61.94 195 LYS A O 1
ATOM 1601 N N . ASP A 1 196 ? -17.041 4.855 -7.882 1.00 67.88 196 ASP A N 1
ATOM 1602 C CA . ASP A 1 196 ? -16.864 4.132 -9.150 1.00 67.88 196 ASP A CA 1
ATOM 1603 C C . ASP A 1 196 ? -15.657 3.180 -9.137 1.00 67.88 196 ASP A C 1
ATOM 1605 O O . ASP A 1 196 ? -15.292 2.592 -10.155 1.00 67.88 196 ASP A O 1
ATOM 1609 N N . VAL A 1 197 ? -15.022 2.998 -7.976 1.00 79.25 197 VAL A N 1
ATOM 1610 C CA . VAL A 1 197 ? -13.896 2.074 -7.834 1.00 79.25 197 VAL A CA 1
ATOM 1611 C C . VAL A 1 197 ? -14.388 0.636 -7.952 1.00 79.25 197 VAL A C 1
ATOM 1613 O O . VAL A 1 197 ? -15.198 0.163 -7.149 1.00 79.25 197 VAL A O 1
ATOM 1616 N N . MET A 1 198 ? -13.827 -0.081 -8.924 1.00 82.19 198 MET A N 1
ATOM 1617 C CA . MET A 1 198 ? -14.110 -1.492 -9.148 1.00 82.19 198 MET A CA 1
ATOM 1618 C C . MET A 1 198 ? -13.656 -2.339 -7.950 1.00 82.19 198 MET A C 1
ATOM 1620 O O . MET A 1 198 ? -12.610 -2.092 -7.347 1.00 82.19 198 MET A O 1
ATOM 1624 N N . VAL A 1 199 ? -14.449 -3.356 -7.613 1.00 87.88 199 VAL A N 1
ATOM 1625 C CA . VAL A 1 199 ? -14.147 -4.323 -6.554 1.00 87.88 199 VAL A CA 1
ATOM 1626 C C . VAL A 1 199 ? -14.058 -5.712 -7.177 1.00 87.88 199 VAL A C 1
ATOM 1628 O O . VAL A 1 199 ? -14.964 -6.122 -7.902 1.00 87.88 199 VAL A O 1
ATOM 1631 N N . GLN A 1 200 ? -12.970 -6.432 -6.916 1.00 87.19 200 GLN A N 1
ATOM 1632 C CA . GLN A 1 200 ? -12.741 -7.781 -7.435 1.00 87.19 200 GLN A CA 1
ATOM 1633 C C . GLN A 1 200 ? -12.297 -8.730 -6.319 1.00 87.19 200 GLN A C 1
ATOM 1635 O O . GLN A 1 200 ? -11.608 -8.326 -5.393 1.00 87.19 200 GLN A O 1
ATOM 1640 N N . ASN A 1 201 ? -12.650 -10.011 -6.411 1.00 83.38 201 ASN A N 1
ATOM 1641 C CA . ASN A 1 201 ? -12.122 -11.024 -5.492 1.00 83.38 201 ASN A CA 1
ATOM 1642 C C . ASN A 1 201 ? -10.743 -11.488 -5.960 1.00 83.38 201 ASN A C 1
ATOM 1644 O O . ASN A 1 201 ? -10.571 -11.816 -7.139 1.00 83.38 201 ASN A O 1
ATOM 1648 N N . ILE A 1 202 ? -9.785 -11.585 -5.037 1.00 79.38 202 ILE A N 1
ATOM 1649 C CA . ILE A 1 202 ? -8.429 -12.037 -5.369 1.00 79.38 202 ILE A CA 1
ATOM 1650 C C . ILE A 1 202 ? -8.368 -13.528 -5.724 1.00 79.38 202 ILE A C 1
ATOM 1652 O O . ILE A 1 202 ? -7.441 -13.956 -6.396 1.00 79.38 202 ILE A O 1
ATOM 1656 N N . GLU A 1 203 ? -9.361 -14.337 -5.351 1.00 71.31 203 GLU A N 1
ATOM 1657 C CA . GLU A 1 203 ? -9.421 -15.761 -5.731 1.00 71.31 203 GLU A CA 1
ATOM 1658 C C . GLU A 1 203 ? -9.478 -15.974 -7.251 1.00 71.31 203 GLU A C 1
ATOM 1660 O O . GLU A 1 203 ? -9.158 -17.045 -7.747 1.00 71.31 203 GLU A O 1
ATOM 1665 N N . LYS A 1 204 ? -9.882 -14.954 -8.019 1.00 64.94 204 LYS A N 1
ATOM 1666 C CA . LYS A 1 204 ? -9.790 -14.982 -9.488 1.00 64.94 204 LYS A CA 1
ATOM 1667 C C . LYS A 1 204 ? -8.368 -14.700 -9.985 1.00 64.94 204 LYS A C 1
ATOM 1669 O O . LYS A 1 204 ? -8.010 -15.053 -11.106 1.00 64.94 204 LYS A O 1
ATOM 1674 N N . VAL A 1 205 ? -7.577 -14.016 -9.165 1.00 62.53 205 VAL A N 1
ATOM 1675 C CA . VAL A 1 205 ? -6.192 -13.624 -9.426 1.00 62.53 205 VAL A CA 1
ATOM 1676 C C . VAL A 1 205 ? -5.223 -14.723 -8.980 1.00 62.53 205 VAL A C 1
ATOM 1678 O O . VAL A 1 205 ? -4.267 -14.989 -9.700 1.00 62.53 205 VAL A O 1
ATOM 1681 N N . LEU A 1 206 ? -5.493 -15.414 -7.878 1.00 66.75 206 LEU A N 1
ATOM 1682 C CA . LEU A 1 206 ? -4.774 -16.620 -7.474 1.00 66.75 206 LEU A CA 1
ATOM 1683 C C . LEU A 1 206 ? -5.355 -17.795 -8.274 1.00 66.75 206 LEU A C 1
ATOM 1685 O O . LEU A 1 206 ? -6.485 -18.208 -8.037 1.00 66.75 206 LEU A O 1
ATOM 1689 N N . GLU A 1 207 ? -4.647 -18.291 -9.292 1.00 57.59 207 GLU A N 1
ATOM 1690 C CA . GLU A 1 207 ? -5.110 -19.459 -10.053 1.00 57.59 207 GLU A CA 1
ATOM 1691 C C . GLU A 1 207 ? -5.417 -20.624 -9.095 1.00 57.59 207 GLU A C 1
ATOM 1693 O O . GLU A 1 207 ? 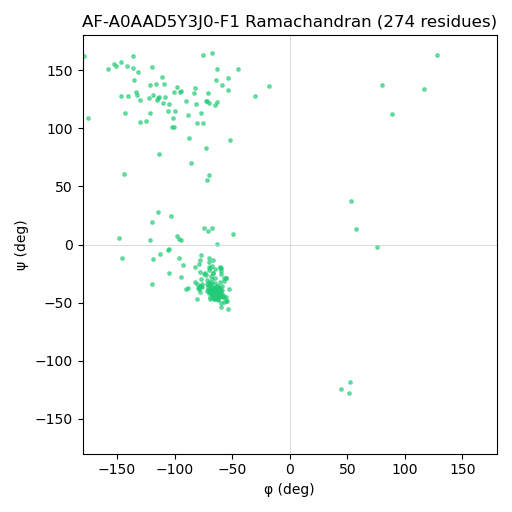-4.740 -20.794 -8.084 1.00 57.59 207 GLU A O 1
ATOM 1698 N N . ARG A 1 208 ? -6.469 -21.393 -9.414 1.00 52.09 208 ARG A N 1
ATOM 1699 C CA . ARG A 1 208 ? -7.237 -22.352 -8.580 1.00 52.09 208 ARG A CA 1
ATOM 1700 C C . ARG A 1 208 ? -6.470 -23.412 -7.744 1.00 52.09 208 ARG A C 1
ATOM 1702 O O . ARG A 1 208 ? -7.122 -24.304 -7.209 1.00 52.09 208 ARG A O 1
ATOM 1709 N N . GLY A 1 209 ? -5.145 -23.363 -7.615 1.00 54.56 209 GLY A N 1
ATOM 1710 C CA . GLY A 1 209 ? -4.318 -24.322 -6.873 1.00 54.56 209 GLY A CA 1
ATOM 1711 C C . GLY A 1 209 ? -3.511 -23.770 -5.689 1.00 54.56 209 GLY A C 1
ATOM 1712 O O . GLY A 1 209 ? -3.021 -24.575 -4.904 1.00 54.56 209 GLY A O 1
ATOM 1713 N N . GLU A 1 210 ? -3.375 -22.449 -5.515 1.00 55.78 210 GLU A N 1
ATOM 1714 C CA . GLU A 1 210 ? -2.525 -21.864 -4.459 1.00 55.78 210 GLU A CA 1
ATOM 1715 C C . GLU A 1 210 ? -3.374 -21.117 -3.415 1.00 55.78 210 GLU A C 1
ATOM 1717 O O . GLU A 1 210 ? -3.503 -19.893 -3.426 1.00 55.78 210 GLU A O 1
ATOM 1722 N N . ARG A 1 211 ? -4.012 -21.864 -2.501 1.00 56.94 211 ARG A N 1
ATOM 1723 C CA . ARG A 1 211 ? -4.688 -21.263 -1.342 1.00 56.94 211 ARG A CA 1
ATOM 1724 C C . ARG A 1 211 ? -3.627 -20.827 -0.335 1.00 56.94 211 ARG A C 1
ATOM 1726 O O . ARG A 1 211 ? -3.042 -21.653 0.360 1.00 56.94 211 ARG A O 1
ATOM 1733 N N . ILE A 1 212 ? -3.371 -19.524 -0.271 1.00 62.16 212 ILE A N 1
ATOM 1734 C CA . ILE A 1 212 ? -2.452 -18.942 0.707 1.00 62.16 212 ILE A CA 1
ATOM 1735 C C . ILE A 1 212 ? -3.244 -18.649 1.979 1.00 62.16 212 ILE A C 1
ATOM 1737 O O . ILE A 1 212 ? -3.828 -17.571 2.116 1.00 62.16 212 ILE A O 1
ATOM 1741 N N . ASP A 1 213 ? -3.280 -19.600 2.909 1.00 58.59 213 ASP A N 1
ATOM 1742 C CA . ASP A 1 213 ? -3.871 -19.341 4.220 1.00 58.59 213 ASP A CA 1
ATOM 1743 C C . ASP A 1 213 ? -3.056 -18.249 4.933 1.00 58.59 213 ASP A C 1
ATOM 1745 O O . ASP A 1 213 ? -1.830 -18.323 5.086 1.00 58.59 213 ASP A O 1
ATOM 1749 N N . ILE A 1 214 ? -3.745 -17.171 5.302 1.00 58.06 214 ILE A N 1
ATOM 1750 C CA . ILE A 1 214 ? -3.136 -16.031 5.974 1.00 58.06 214 ILE A CA 1
ATOM 1751 C C . ILE A 1 214 ? -2.908 -16.411 7.430 1.00 58.06 214 ILE A C 1
ATOM 1753 O O . ILE A 1 214 ? -3.855 -16.521 8.205 1.00 58.06 214 ILE A O 1
ATOM 1757 N N . LEU A 1 215 ? -1.642 -16.522 7.818 1.00 54.75 215 LEU A N 1
ATOM 1758 C CA . LEU A 1 215 ? -1.253 -16.518 9.221 1.00 54.75 215 LEU A CA 1
ATOM 1759 C C . LEU A 1 215 ? -0.747 -15.119 9.589 1.00 54.75 215 LEU A C 1
ATOM 1761 O O . LEU A 1 215 ? 0.259 -14.653 9.042 1.00 54.75 215 LEU A O 1
ATOM 1765 N N . VAL A 1 216 ? -1.476 -14.442 10.477 1.00 57.31 216 VAL A N 1
ATOM 1766 C CA . VAL A 1 216 ? -1.034 -13.201 11.125 1.00 57.31 216 VAL A CA 1
ATOM 1767 C C . VAL A 1 216 ? -0.536 -13.574 12.512 1.00 57.31 216 VAL A C 1
ATOM 1769 O O . VAL A 1 216 ? -1.339 -13.790 13.418 1.00 57.31 216 VAL A O 1
ATOM 1772 N N . ASP A 1 217 ? 0.780 -13.661 12.681 1.00 52.06 217 ASP A N 1
ATOM 1773 C CA . ASP A 1 217 ? 1.355 -13.797 14.016 1.00 52.06 217 ASP A CA 1
ATOM 1774 C C . ASP A 1 217 ? 1.427 -12.412 14.661 1.00 52.06 217 ASP A C 1
ATOM 1776 O O . ASP A 1 217 ? 2.077 -11.501 14.148 1.00 52.06 217 ASP A O 1
ATOM 1780 N N . LYS A 1 218 ? 0.762 -12.261 15.812 1.00 45.41 218 LYS A N 1
ATOM 1781 C CA . LYS A 1 218 ? 0.785 -11.043 16.645 1.00 45.41 218 LYS A CA 1
ATOM 1782 C C . LYS A 1 218 ? 2.094 -10.869 17.431 1.00 45.41 218 LYS A C 1
ATOM 1784 O O . LYS A 1 218 ? 2.149 -10.065 18.357 1.00 45.41 218 LYS A O 1
ATOM 1789 N N . THR A 1 219 ? 3.135 -11.617 17.088 1.00 42.84 219 THR A N 1
ATOM 1790 C CA . THR A 1 219 ? 4.416 -11.597 17.794 1.00 42.84 219 THR A CA 1
ATOM 1791 C C . THR A 1 219 ? 5.428 -10.831 16.950 1.00 42.84 219 THR A C 1
ATOM 1793 O O . THR A 1 219 ? 5.656 -11.183 15.796 1.00 42.84 219 THR A O 1
ATOM 1796 N N . ASP A 1 220 ? 5.970 -9.763 17.538 1.00 44.12 220 ASP A N 1
ATOM 1797 C CA . ASP A 1 220 ? 6.942 -8.800 17.007 1.00 44.12 220 ASP A CA 1
ATOM 1798 C C . ASP A 1 220 ? 7.753 -9.223 15.770 1.00 44.12 220 ASP A C 1
ATOM 1800 O O . ASP A 1 220 ? 8.385 -10.275 15.757 1.00 44.12 220 ASP A O 1
ATOM 1804 N N . THR A 1 221 ? 7.900 -8.312 14.795 1.00 43.03 221 THR A N 1
ATOM 1805 C CA . THR A 1 221 ? 9.233 -7.928 14.273 1.00 43.03 221 THR A CA 1
ATOM 1806 C C . THR A 1 221 ? 9.178 -6.787 13.249 1.00 43.03 221 THR A C 1
ATOM 1808 O O . THR A 1 221 ? 8.884 -6.965 12.068 1.00 43.03 221 THR A O 1
ATOM 1811 N N . LEU A 1 222 ? 9.660 -5.616 13.669 1.00 44.59 222 LEU A N 1
ATOM 1812 C CA . LEU A 1 222 ? 9.915 -4.423 12.845 1.00 44.59 222 LEU A CA 1
ATOM 1813 C C . LEU A 1 222 ? 11.059 -4.567 11.813 1.00 44.59 222 LEU A C 1
ATOM 1815 O O . LEU A 1 222 ? 11.545 -3.563 11.300 1.00 44.59 222 LEU A O 1
ATOM 1819 N N . ASN A 1 223 ? 11.551 -5.774 11.507 1.00 48.88 223 ASN A N 1
ATOM 1820 C CA . ASN A 1 223 ? 12.820 -5.887 10.774 1.00 48.88 223 ASN A CA 1
ATOM 1821 C C . ASN A 1 223 ? 12.993 -7.081 9.822 1.00 48.88 223 ASN A C 1
ATOM 1823 O O . ASN A 1 223 ? 14.083 -7.231 9.282 1.00 48.88 223 ASN A O 1
ATOM 1827 N N . GLN A 1 224 ? 11.988 -7.929 9.565 1.00 45.56 224 GLN A N 1
ATOM 1828 C CA . GLN A 1 224 ? 12.209 -9.151 8.758 1.00 45.56 224 GLN A CA 1
ATOM 1829 C C . GLN A 1 224 ? 11.681 -9.107 7.311 1.00 45.56 224 GLN A C 1
ATOM 1831 O O . GLN A 1 224 ? 12.261 -9.761 6.440 1.00 45.56 224 GLN A O 1
ATOM 1836 N N . ALA A 1 225 ? 10.674 -8.286 6.989 1.00 46.97 225 ALA A N 1
ATOM 1837 C CA . ALA A 1 225 ? 10.116 -8.221 5.627 1.00 46.97 225 ALA A CA 1
ATOM 1838 C C . ALA A 1 225 ? 11.101 -7.628 4.593 1.00 46.97 225 ALA A C 1
ATOM 1840 O O . ALA A 1 225 ? 11.305 -8.204 3.520 1.00 46.97 225 ALA A O 1
ATOM 1841 N N . SER A 1 226 ? 11.820 -6.562 4.966 1.00 48.62 226 SER A N 1
ATOM 1842 C CA . SER A 1 226 ? 12.803 -5.903 4.095 1.00 48.62 226 SER A CA 1
ATOM 1843 C C . SER A 1 226 ? 14.009 -6.788 3.753 1.00 48.62 226 SER A C 1
ATOM 1845 O O . SER A 1 226 ? 14.594 -6.643 2.679 1.00 48.62 226 SER A O 1
ATOM 1847 N N . PHE A 1 227 ? 14.400 -7.733 4.617 1.00 45.88 227 PHE A N 1
ATOM 1848 C CA . PHE A 1 227 ? 15.576 -8.583 4.373 1.00 45.88 227 PHE A CA 1
ATOM 1849 C C . PHE A 1 227 ? 15.301 -9.731 3.397 1.00 45.88 227 PHE A C 1
ATOM 1851 O O . PHE A 1 227 ? 16.147 -10.016 2.542 1.00 45.88 227 PHE A O 1
ATOM 1858 N N . ALA A 1 228 ? 14.120 -10.355 3.459 1.00 47.72 228 ALA A N 1
ATOM 1859 C CA . ALA A 1 228 ? 13.750 -11.423 2.527 1.00 47.72 228 ALA A CA 1
ATOM 1860 C C . ALA A 1 228 ? 13.613 -10.894 1.086 1.00 47.72 228 ALA A C 1
ATOM 1862 O O . ALA A 1 228 ? 14.065 -11.534 0.131 1.00 47.72 228 ALA A O 1
ATOM 1863 N N . PHE A 1 229 ? 13.092 -9.675 0.929 1.00 50.34 229 PHE A N 1
ATOM 1864 C CA . PHE A 1 229 ? 12.951 -9.031 -0.375 1.00 50.34 229 PHE A CA 1
ATOM 1865 C C . PHE A 1 229 ? 14.239 -8.390 -0.903 1.00 50.34 229 PHE A C 1
ATOM 1867 O O . PHE A 1 229 ? 14.509 -8.496 -2.101 1.00 50.34 229 PHE A O 1
ATOM 1874 N N . LYS A 1 230 ? 15.103 -7.834 -0.038 1.00 50.56 230 LYS A N 1
ATOM 1875 C CA . LYS A 1 230 ? 16.458 -7.381 -0.424 1.00 50.56 230 LYS A CA 1
ATOM 1876 C C . LYS A 1 230 ? 17.287 -8.513 -1.050 1.00 50.56 230 LYS A C 1
ATOM 1878 O O . LYS A 1 230 ? 18.094 -8.286 -1.958 1.00 50.56 230 LYS A O 1
ATOM 1883 N N . LYS A 1 231 ? 17.054 -9.758 -0.619 1.00 48.22 231 LYS A N 1
ATOM 1884 C CA . LYS A 1 231 ? 17.693 -10.952 -1.195 1.00 48.22 231 LYS A CA 1
ATOM 1885 C C . LYS A 1 231 ? 17.163 -11.290 -2.601 1.00 48.22 231 LYS A C 1
ATOM 1887 O O . LYS A 1 231 ? 17.940 -11.726 -3.446 1.00 48.22 231 LYS A O 1
ATOM 1892 N N . ARG A 1 232 ? 15.877 -11.036 -2.892 1.00 44.44 232 ARG A N 1
ATOM 1893 C CA . ARG A 1 232 ? 15.296 -11.196 -4.244 1.00 44.44 232 ARG A CA 1
ATOM 1894 C C . ARG A 1 232 ? 15.610 -10.021 -5.179 1.00 44.44 232 ARG A C 1
ATOM 1896 O O . ARG A 1 232 ? 15.908 -10.249 -6.349 1.00 44.44 232 ARG A O 1
ATOM 1903 N N . SER A 1 233 ? 15.639 -8.782 -4.694 1.00 47.28 233 SER A N 1
ATOM 1904 C CA . SER A 1 233 ? 15.951 -7.613 -5.530 1.00 47.28 233 SER A CA 1
ATOM 1905 C C . SER A 1 233 ? 17.409 -7.568 -5.993 1.00 47.28 233 SER A C 1
ATOM 1907 O O . SER A 1 233 ? 17.693 -7.169 -7.122 1.00 47.28 233 SER A O 1
ATOM 1909 N N . THR A 1 234 ? 18.343 -8.055 -5.173 1.00 55.28 234 THR A N 1
ATOM 1910 C CA . THR A 1 234 ? 19.740 -8.264 -5.592 1.00 55.28 234 THR A CA 1
ATOM 1911 C C . THR A 1 234 ? 19.874 -9.376 -6.636 1.00 55.28 234 THR A C 1
ATOM 1913 O O . THR A 1 234 ? 20.699 -9.258 -7.544 1.00 55.28 234 THR A O 1
ATOM 1916 N N . ALA A 1 235 ? 19.032 -10.414 -6.581 1.00 56.22 235 ALA A N 1
ATOM 1917 C CA . ALA A 1 235 ? 18.984 -11.449 -7.614 1.00 56.22 235 ALA A CA 1
ATOM 1918 C C . ALA A 1 235 ? 18.453 -10.906 -8.957 1.00 56.22 235 ALA A C 1
ATOM 1920 O O . ALA A 1 235 ? 19.044 -11.196 -9.999 1.00 56.22 235 ALA A O 1
ATOM 1921 N 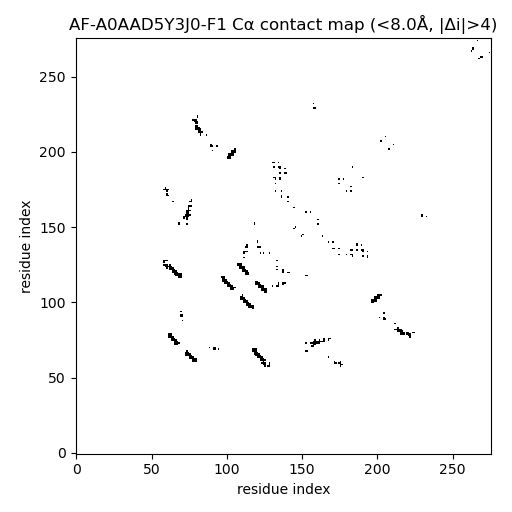N . LEU A 1 236 ? 17.421 -10.052 -8.939 1.00 53.72 236 LEU A N 1
ATOM 1922 C CA . LEU A 1 236 ? 16.891 -9.389 -10.141 1.00 53.72 236 LEU A CA 1
ATOM 1923 C C . LEU A 1 236 ? 17.868 -8.350 -10.717 1.00 53.72 236 LEU A C 1
ATOM 1925 O O . LEU A 1 236 ? 18.097 -8.331 -11.927 1.00 53.72 236 LEU A O 1
ATOM 1929 N N . ARG A 1 237 ? 18.534 -7.551 -9.867 1.00 58.97 237 ARG A N 1
ATOM 1930 C CA . ARG A 1 237 ? 19.609 -6.631 -10.291 1.00 58.97 237 ARG A CA 1
ATOM 1931 C C . ARG A 1 237 ? 20.751 -7.385 -10.969 1.00 58.97 237 ARG A C 1
ATOM 1933 O O . ARG A 1 237 ? 21.280 -6.913 -11.971 1.00 58.97 237 ARG A O 1
ATOM 1940 N N . ARG A 1 238 ? 21.098 -8.575 -10.466 1.00 60.47 238 ARG A N 1
ATOM 1941 C CA . ARG A 1 238 ? 22.084 -9.447 -11.109 1.00 60.47 238 ARG A CA 1
ATOM 1942 C C . ARG A 1 238 ? 21.572 -9.930 -12.466 1.00 60.47 238 ARG A C 1
ATOM 1944 O O . ARG A 1 238 ? 22.285 -9.780 -13.443 1.00 60.47 238 ARG A O 1
ATOM 1951 N N . GLN A 1 239 ? 20.336 -10.406 -12.590 1.00 59.88 239 GLN A N 1
ATOM 1952 C CA . GLN A 1 239 ? 19.814 -10.816 -13.903 1.00 59.88 239 GLN A CA 1
ATOM 1953 C C . GLN A 1 239 ? 19.783 -9.671 -14.933 1.00 59.88 239 GLN A C 1
ATOM 1955 O O . GLN A 1 239 ? 20.155 -9.887 -16.087 1.00 59.88 239 GLN A O 1
ATOM 1960 N N . MET A 1 240 ? 19.417 -8.451 -14.524 1.00 66.25 240 MET A N 1
ATOM 1961 C CA . MET A 1 240 ? 19.415 -7.278 -15.410 1.00 66.25 240 MET A CA 1
ATOM 1962 C C . MET A 1 240 ? 20.829 -6.824 -15.785 1.00 66.25 240 MET A C 1
ATOM 1964 O O . MET A 1 240 ? 21.079 -6.524 -16.950 1.00 66.25 240 MET A O 1
ATOM 1968 N N . TRP A 1 241 ? 21.783 -6.860 -14.848 1.00 66.06 241 TRP A N 1
ATOM 1969 C CA . TRP A 1 241 ? 23.191 -6.574 -15.142 1.00 66.06 241 TRP A CA 1
ATOM 1970 C C . TRP A 1 241 ? 23.764 -7.545 -16.181 1.00 66.06 241 TRP A C 1
ATOM 1972 O O . TRP A 1 241 ? 24.424 -7.116 -17.121 1.00 66.06 241 TRP A O 1
ATOM 1982 N N . TRP A 1 242 ? 23.430 -8.836 -16.089 1.00 69.62 242 TRP A N 1
ATOM 1983 C CA . TRP A 1 242 ? 23.864 -9.832 -17.072 1.00 69.62 242 TRP A CA 1
ATOM 1984 C C . TRP A 1 242 ? 23.189 -9.656 -18.439 1.00 69.62 242 TRP A C 1
ATOM 1986 O O . TRP A 1 242 ? 23.831 -9.898 -19.458 1.00 69.62 242 TRP A O 1
ATOM 1996 N N . LYS A 1 243 ? 21.923 -9.217 -18.497 1.00 71.19 243 LYS A N 1
ATOM 1997 C CA . LYS A 1 243 ? 21.266 -8.881 -19.773 1.00 71.19 243 LYS A CA 1
ATOM 1998 C C . LYS A 1 243 ? 21.905 -7.652 -20.425 1.00 71.19 243 LYS A C 1
ATOM 2000 O O . LYS A 1 243 ? 22.224 -7.705 -21.609 1.00 71.19 243 LYS A O 1
ATOM 2005 N N . ASN A 1 244 ? 22.167 -6.599 -19.651 1.00 76.38 244 ASN A N 1
ATOM 2006 C CA . ASN A 1 244 ? 22.812 -5.389 -20.160 1.00 76.38 244 ASN A CA 1
ATOM 2007 C C . ASN A 1 244 ? 24.261 -5.659 -20.610 1.00 76.38 244 ASN A C 1
ATOM 2009 O O . ASN A 1 244 ? 24.662 -5.237 -21.689 1.00 76.38 244 ASN A O 1
ATOM 2013 N N . GLN A 1 245 ? 25.018 -6.459 -19.848 1.00 82.19 245 GLN A N 1
ATOM 2014 C CA . GLN A 1 245 ? 26.380 -6.859 -20.215 1.00 82.19 245 GLN A CA 1
ATOM 2015 C C . GLN A 1 245 ? 26.409 -7.686 -21.507 1.00 82.19 245 GLN A C 1
ATOM 2017 O O . GLN A 1 245 ? 27.266 -7.466 -22.357 1.00 82.19 245 GLN A O 1
ATOM 2022 N N . LYS A 1 246 ? 25.448 -8.602 -21.695 1.00 81.94 246 LYS A N 1
ATOM 2023 C CA . LYS A 1 246 ? 25.322 -9.374 -22.940 1.00 81.94 246 LYS A CA 1
ATOM 2024 C C . LYS A 1 246 ? 25.047 -8.474 -24.147 1.00 81.94 246 LYS A C 1
ATOM 2026 O O . LYS A 1 246 ? 25.664 -8.686 -25.184 1.00 81.94 246 LYS A O 1
ATOM 2031 N N . ILE A 1 247 ? 24.176 -7.471 -24.009 1.00 85.19 247 ILE A N 1
ATOM 2032 C CA . ILE A 1 247 ? 23.871 -6.517 -25.090 1.00 85.19 247 ILE A CA 1
ATOM 2033 C C . ILE A 1 247 ? 25.097 -5.658 -25.431 1.00 85.19 247 ILE A C 1
ATOM 2035 O O . ILE A 1 247 ? 25.403 -5.489 -26.609 1.00 85.19 247 ILE A O 1
ATOM 2039 N N . ILE A 1 248 ? 25.840 -5.181 -24.427 1.00 88.25 248 ILE A N 1
ATOM 2040 C CA . ILE A 1 248 ? 27.070 -4.397 -24.635 1.00 88.25 248 ILE A CA 1
ATOM 2041 C C . ILE A 1 248 ? 28.157 -5.239 -25.318 1.00 88.25 248 ILE A C 1
ATOM 2043 O O . ILE A 1 248 ? 28.765 -4.791 -26.287 1.00 88.25 248 ILE A O 1
ATOM 2047 N N . CYS A 1 249 ? 28.387 -6.477 -24.867 1.00 92.75 249 CYS A N 1
ATOM 2048 C CA . CYS A 1 249 ? 29.355 -7.370 -25.509 1.00 92.75 249 CYS A CA 1
ATOM 2049 C C . CYS A 1 249 ? 28.956 -7.708 -26.955 1.00 92.75 249 CYS A C 1
ATOM 2051 O O . CYS A 1 249 ? 29.821 -7.735 -27.829 1.00 92.75 249 CYS A O 1
ATOM 2053 N N . LEU A 1 250 ? 27.663 -7.934 -27.218 1.00 91.88 250 LEU A N 1
ATOM 2054 C CA . LEU A 1 250 ? 27.156 -8.205 -28.565 1.00 91.88 250 LEU A CA 1
ATOM 2055 C C . LEU A 1 250 ? 27.345 -6.993 -29.491 1.00 91.88 250 LEU A C 1
ATOM 2057 O O . LEU A 1 250 ? 27.787 -7.167 -30.626 1.00 91.88 250 LEU A O 1
ATOM 2061 N N . SER A 1 251 ? 27.063 -5.774 -29.012 1.00 90.69 251 SER A N 1
ATOM 2062 C CA . SER A 1 251 ? 27.248 -4.560 -29.819 1.00 90.69 251 SER A CA 1
ATOM 2063 C C . SER A 1 251 ? 28.727 -4.296 -30.121 1.00 90.69 251 SER A C 1
ATOM 2065 O O . SER A 1 251 ? 29.067 -3.951 -31.252 1.00 90.69 251 SER A O 1
ATOM 2067 N N . PHE A 1 252 ? 29.620 -4.549 -29.159 1.00 95.31 252 PHE A N 1
ATOM 2068 C CA . PHE A 1 252 ? 31.064 -4.416 -29.351 1.00 95.31 252 PHE A CA 1
ATOM 2069 C C . PHE A 1 252 ? 31.607 -5.432 -30.368 1.00 95.31 252 PHE A C 1
ATOM 2071 O O . PHE A 1 252 ? 32.397 -5.077 -31.242 1.00 95.31 252 PHE A O 1
ATOM 2078 N N . LEU A 1 253 ? 31.140 -6.686 -30.310 1.00 95.25 253 LEU A N 1
ATOM 2079 C CA . LEU A 1 253 ? 31.529 -7.728 -31.266 1.00 95.25 253 LEU A CA 1
ATOM 2080 C C . LEU A 1 253 ? 31.056 -7.398 -32.692 1.00 95.25 253 LEU A C 1
ATOM 2082 O O . LEU A 1 253 ? 31.809 -7.569 -33.651 1.00 95.25 253 LEU A O 1
ATOM 2086 N N . ALA A 1 254 ? 29.835 -6.870 -32.826 1.00 95.12 254 ALA A N 1
ATOM 2087 C CA . ALA A 1 254 ? 29.311 -6.392 -34.102 1.00 95.12 254 ALA A CA 1
ATOM 2088 C C . ALA A 1 254 ? 30.135 -5.215 -34.654 1.00 95.12 254 ALA A C 1
ATOM 2090 O O . ALA A 1 254 ? 30.463 -5.204 -35.839 1.00 95.12 254 ALA A O 1
ATOM 2091 N N . ALA A 1 255 ? 30.535 -4.265 -33.801 1.00 94.88 255 ALA A N 1
ATOM 2092 C CA . ALA A 1 255 ? 31.386 -3.146 -34.203 1.00 94.88 255 ALA A CA 1
ATOM 2093 C C . ALA A 1 255 ? 32.762 -3.613 -34.711 1.00 94.88 255 ALA A C 1
ATOM 2095 O O . ALA A 1 255 ? 33.215 -3.140 -35.752 1.00 94.88 255 ALA A O 1
ATOM 2096 N N . ILE A 1 256 ? 33.397 -4.582 -34.040 1.00 95.06 256 ILE A N 1
ATOM 2097 C CA . ILE A 1 256 ? 34.667 -5.173 -34.499 1.00 95.06 256 ILE A CA 1
ATOM 2098 C C . ILE A 1 256 ? 34.499 -5.842 -35.865 1.00 95.06 256 ILE A C 1
ATOM 2100 O O . ILE A 1 256 ? 35.337 -5.642 -36.741 1.00 95.06 256 ILE A O 1
ATOM 2104 N N . LEU A 1 257 ? 33.421 -6.605 -36.071 1.00 93.56 257 LEU A N 1
ATOM 2105 C CA . LEU A 1 257 ? 33.136 -7.238 -37.363 1.00 93.56 257 LEU A CA 1
ATOM 2106 C C . LEU A 1 257 ? 32.977 -6.207 -38.482 1.00 93.56 257 LEU A C 1
ATOM 2108 O O . LEU A 1 257 ? 33.540 -6.383 -39.560 1.00 93.56 257 LEU A O 1
ATOM 2112 N N . VAL A 1 258 ? 32.260 -5.113 -38.218 1.00 93.75 258 VAL A N 1
ATOM 2113 C CA . VAL A 1 258 ? 32.098 -4.016 -39.182 1.00 93.75 258 VAL A CA 1
ATOM 2114 C C . VAL A 1 258 ? 33.441 -3.351 -39.478 1.00 93.75 258 VAL A C 1
ATOM 2116 O O . VAL A 1 258 ? 33.770 -3.159 -40.643 1.00 93.75 258 VAL A O 1
ATOM 2119 N N . ILE A 1 259 ? 34.256 -3.062 -38.459 1.00 92.25 259 ILE A N 1
ATOM 2120 C CA . ILE A 1 259 ? 35.602 -2.496 -38.646 1.00 92.25 259 ILE A CA 1
ATOM 2121 C C . ILE A 1 259 ? 36.468 -3.442 -39.480 1.00 92.25 259 ILE A C 1
ATOM 2123 O O . ILE A 1 259 ? 37.136 -3.004 -40.414 1.00 92.25 259 ILE A O 1
ATOM 2127 N N . HIS A 1 260 ? 36.425 -4.743 -39.197 1.00 89.25 260 HIS A N 1
ATOM 2128 C CA . HIS A 1 260 ? 37.187 -5.730 -39.950 1.00 89.25 260 HIS A CA 1
ATOM 2129 C C . HIS A 1 260 ? 36.728 -5.806 -41.413 1.00 89.25 260 HIS A C 1
ATOM 2131 O O . HIS A 1 260 ? 37.571 -5.889 -42.309 1.00 89.25 260 HIS A O 1
ATOM 2137 N N . LEU A 1 261 ? 35.418 -5.726 -41.667 1.00 88.62 261 LEU A N 1
ATOM 2138 C CA . LEU A 1 261 ? 34.864 -5.659 -43.018 1.00 88.62 261 LEU A CA 1
ATOM 2139 C C . LEU A 1 261 ? 35.308 -4.386 -43.745 1.00 88.62 261 LEU A C 1
ATOM 2141 O O . LEU A 1 261 ? 35.757 -4.476 -44.885 1.00 88.62 261 LEU A O 1
ATOM 2145 N N . LEU A 1 262 ? 35.271 -3.227 -43.084 1.00 88.69 262 LEU A N 1
ATOM 2146 C CA . LEU A 1 262 ? 35.719 -1.956 -43.660 1.00 88.69 262 LEU A CA 1
ATOM 2147 C C . LEU A 1 262 ? 37.216 -1.965 -43.987 1.00 88.69 262 LEU A C 1
ATOM 2149 O O . LEU A 1 262 ? 37.597 -1.561 -45.081 1.00 88.69 262 LEU A O 1
ATOM 2153 N N . ILE A 1 263 ? 38.058 -2.484 -43.088 1.00 85.19 263 ILE A N 1
ATOM 2154 C CA . ILE A 1 263 ? 39.498 -2.647 -43.339 1.00 85.19 263 ILE A CA 1
ATOM 2155 C C . ILE A 1 263 ? 39.721 -3.628 -44.492 1.00 85.19 263 ILE A C 1
ATOM 2157 O O . ILE A 1 263 ? 40.527 -3.360 -45.374 1.00 85.19 263 ILE A O 1
ATOM 2161 N N . SER A 1 264 ? 38.980 -4.737 -44.541 1.00 81.44 264 SER A N 1
ATOM 2162 C CA . SER A 1 264 ? 39.095 -5.699 -45.643 1.00 81.44 264 SER A CA 1
ATOM 2163 C C . SER A 1 264 ? 38.601 -5.141 -46.983 1.00 81.44 264 SER A C 1
ATOM 2165 O O . SER A 1 264 ? 39.125 -5.514 -48.027 1.00 81.44 264 SER A O 1
ATOM 2167 N N . ALA A 1 265 ? 37.635 -4.221 -46.974 1.00 80.69 265 ALA A N 1
ATOM 2168 C CA . ALA A 1 265 ? 37.158 -3.536 -48.171 1.00 80.69 265 ALA A CA 1
ATOM 2169 C C . ALA A 1 265 ? 38.136 -2.442 -48.630 1.00 80.69 265 ALA A C 1
ATOM 2171 O O . ALA A 1 265 ? 38.328 -2.263 -49.829 1.00 80.69 265 ALA A O 1
ATOM 2172 N N . ALA A 1 266 ? 38.785 -1.744 -47.691 1.00 78.44 266 ALA A N 1
ATOM 2173 C CA . ALA A 1 266 ? 39.772 -0.706 -47.982 1.00 78.44 266 ALA A CA 1
ATOM 2174 C C . ALA A 1 266 ? 41.147 -1.275 -48.385 1.00 78.44 266 ALA A C 1
ATOM 2176 O O . ALA A 1 266 ? 41.815 -0.707 -49.244 1.00 78.44 266 ALA A O 1
ATOM 2177 N N . CYS A 1 267 ? 41.567 -2.395 -47.787 1.00 67.94 267 CYS A N 1
ATOM 2178 C CA . CYS A 1 267 ? 42.880 -3.013 -48.008 1.00 67.94 267 CYS A CA 1
ATOM 2179 C C . CYS A 1 267 ? 42.842 -4.271 -48.894 1.00 67.94 267 CYS A C 1
ATOM 2181 O O . CYS A 1 267 ? 43.897 -4.807 -49.227 1.00 67.94 267 CYS A O 1
ATOM 2183 N N . GLY A 1 268 ? 41.660 -4.734 -49.307 1.00 64.81 268 GLY A N 1
ATOM 2184 C CA . GLY A 1 268 ? 41.494 -6.014 -49.994 1.00 64.81 268 GLY A CA 1
ATOM 2185 C C . GLY A 1 268 ? 41.490 -7.195 -49.013 1.00 64.81 268 GLY A C 1
ATOM 2186 O O . GLY A 1 268 ? 42.257 -7.250 -48.056 1.00 64.81 268 GLY A O 1
ATOM 2187 N N . PHE A 1 269 ? 40.569 -8.129 -49.251 1.00 50.78 269 PHE A N 1
ATOM 2188 C CA . PHE A 1 269 ? 40.281 -9.352 -48.485 1.00 50.78 269 PHE A CA 1
ATOM 2189 C C . PHE A 1 269 ? 41.554 -10.139 -48.069 1.00 50.78 269 PHE A C 1
ATOM 2191 O O . PHE A 1 269 ? 42.555 -10.059 -48.782 1.00 50.78 269 PHE A O 1
ATOM 2198 N N . PRO A 1 270 ? 41.571 -10.900 -46.947 1.00 59.75 270 PRO A N 1
ATOM 2199 C CA . PRO A 1 270 ? 42.792 -11.314 -46.259 1.00 59.75 270 PRO A CA 1
ATOM 2200 C C . PRO A 1 270 ? 43.552 -12.396 -47.031 1.00 59.75 270 PRO A C 1
ATOM 2202 O O . PRO A 1 270 ? 43.466 -13.583 -46.739 1.00 59.75 270 PRO A O 1
ATOM 2205 N N . LEU A 1 271 ? 44.354 -11.966 -47.997 1.00 52.03 271 LEU A N 1
ATOM 2206 C CA . LEU A 1 271 ? 45.555 -12.656 -48.430 1.00 52.03 271 LEU A CA 1
ATOM 2207 C C . LEU A 1 271 ? 46.666 -11.607 -48.450 1.00 52.03 271 LEU A C 1
ATOM 2209 O O . LEU A 1 271 ? 46.708 -10.740 -49.324 1.00 52.03 271 LEU A O 1
ATOM 2213 N N . TRP A 1 272 ? 47.551 -11.680 -47.454 1.00 59.94 272 TRP A N 1
ATOM 2214 C CA . TRP A 1 272 ? 48.799 -10.923 -47.385 1.00 59.94 272 TRP A CA 1
ATOM 2215 C C . TRP A 1 272 ? 49.606 -11.090 -48.675 1.00 59.94 272 TRP A C 1
ATOM 2217 O O . TRP A 1 272 ? 50.419 -12.000 -48.809 1.00 59.94 272 TRP A O 1
ATOM 2227 N N . SER A 1 273 ? 49.383 -10.210 -49.644 1.00 57.12 273 SER A N 1
ATOM 2228 C CA . SER A 1 273 ? 50.252 -10.135 -50.820 1.00 57.12 273 SER A CA 1
ATOM 2229 C C . SER A 1 273 ? 50.448 -8.729 -51.376 1.00 57.12 273 SER A C 1
ATOM 2231 O O . SER A 1 273 ? 51.364 -8.541 -52.172 1.00 57.12 273 SER A O 1
ATOM 2233 N N . LYS A 1 274 ? 49.677 -7.718 -50.943 1.00 52.56 274 LYS A N 1
ATOM 2234 C CA . LYS A 1 274 ? 49.840 -6.333 -51.422 1.00 52.56 274 LYS A CA 1
ATOM 2235 C C . LYS A 1 274 ? 49.594 -5.262 -50.350 1.00 52.56 274 LYS A C 1
ATOM 2237 O O . LYS A 1 274 ? 48.754 -4.394 -50.526 1.00 52.56 274 LYS A O 1
ATOM 2242 N N . CYS A 1 275 ? 50.376 -5.282 -49.275 1.00 50.28 275 CYS A N 1
ATOM 2243 C CA . CYS A 1 275 ? 50.696 -4.060 -48.532 1.00 50.28 275 CYS A CA 1
ATOM 2244 C C . CYS A 1 275 ? 52.218 -3.918 -48.555 1.00 50.28 275 CYS A C 1
ATOM 2246 O O . CYS A 1 275 ? 52.923 -4.778 -48.030 1.00 50.28 275 CYS A O 1
ATOM 2248 N N . LYS A 1 276 ? 52.697 -2.884 -49.244 1.00 51.44 276 LYS A N 1
ATOM 2249 C CA . LYS A 1 276 ? 54.082 -2.420 -49.232 1.00 51.44 276 LYS A CA 1
ATOM 2250 C C . LYS A 1 276 ? 54.109 -1.097 -48.484 1.00 51.44 276 LYS A C 1
ATOM 2252 O O . LYS A 1 276 ? 53.110 -0.359 -48.635 1.00 51.44 276 LYS A O 1
#